Protein AF-A0A552AEF6-F1 (afdb_monomer_lite)

Foldseek 3Di:
DDPLVVLLVCCVPPVLVSLVVLQVCCQPVVPLQSSLSSVLVNLVVDDLQCQLVSLVSCQQDHNDLVSLVPSQFPHPDDDNVRGHLPDSNNLSSQLLSCLLVLVLVSNLVSLVSSCPHHLSVVSNLLSVLLVQLLPQQALVSLLPDDQRDADDPPHSFVLSSVLSVLSSVLNVCSVVVPDDLVVSLVSLVCCQPPSLVVGGNSNNVSSNSSSVSVSVND

Structure (mmCIF, N/CA/C/O backbone):
data_AF-A0A552AEF6-F1
#
_entry.id   AF-A0A552AEF6-F1
#
loop_
_atom_site.group_PDB
_atom_site.id
_atom_site.type_symbol
_atom_site.label_atom_id
_atom_site.label_alt_id
_atom_site.label_comp_id
_atom_site.label_asym_id
_atom_site.label_entity_id
_atom_site.label_seq_id
_atom_site.pdbx_PDB_ins_code
_atom_site.Cartn_x
_atom_site.Cartn_y
_atom_site.Cartn_z
_atom_site.occupancy
_atom_site.B_iso_or_equiv
_atom_site.auth_seq_id
_atom_site.auth_comp_id
_atom_site.auth_asym_id
_atom_site.auth_atom_id
_atom_site.pdbx_PDB_model_num
ATOM 1 N N . PRO A 1 1 ? -11.829 7.958 33.605 1.00 56.34 1 PRO A N 1
ATOM 2 C CA . PRO A 1 1 ? -11.760 7.614 32.161 1.00 56.34 1 PRO A CA 1
ATOM 3 C C . PRO A 1 1 ? -10.314 7.295 31.755 1.00 56.34 1 PRO A C 1
ATOM 5 O O . PRO A 1 1 ? -9.424 8.078 32.066 1.00 56.34 1 PRO A O 1
ATOM 8 N N . GLY A 1 2 ? -10.069 6.124 31.160 1.00 84.31 2 GLY A N 1
ATOM 9 C CA . GLY A 1 2 ? -8.732 5.722 30.708 1.00 84.31 2 GLY A CA 1
ATOM 10 C C . GLY A 1 2 ? -8.410 6.264 29.313 1.00 84.31 2 GLY A C 1
ATOM 11 O O . GLY A 1 2 ? -9.319 6.475 28.514 1.00 84.31 2 GLY A O 1
ATOM 12 N N . LEU A 1 3 ? -7.120 6.445 29.011 1.00 84.50 3 LEU A N 1
ATOM 13 C CA . LEU A 1 3 ? -6.640 6.967 27.725 1.00 84.50 3 LEU A CA 1
ATOM 14 C C . LEU A 1 3 ? -7.242 6.234 26.519 1.00 84.50 3 LEU A C 1
ATOM 16 O O . LEU A 1 3 ? -7.740 6.879 25.604 1.00 84.50 3 LEU A O 1
ATOM 20 N N . THR A 1 4 ? -7.255 4.898 26.534 1.00 86.06 4 THR A N 1
ATOM 21 C CA . THR A 1 4 ? -7.808 4.087 25.439 1.00 86.06 4 THR A CA 1
ATOM 22 C C . THR A 1 4 ? -9.257 4.459 25.114 1.00 86.06 4 THR A C 1
ATOM 24 O O . THR A 1 4 ? -9.608 4.551 23.943 1.00 86.06 4 THR A O 1
ATOM 27 N N . SER A 1 5 ? -10.097 4.716 26.123 1.00 88.75 5 SER A N 1
ATOM 28 C CA . SER A 1 5 ? -11.499 5.103 25.911 1.00 88.75 5 SER A CA 1
ATOM 29 C C . SER A 1 5 ? -11.618 6.479 25.257 1.00 88.75 5 SER A C 1
ATOM 31 O O . SER A 1 5 ? -12.421 6.644 24.344 1.00 88.75 5 SER A O 1
ATOM 33 N N . THR A 1 6 ? -10.786 7.441 25.670 1.00 90.75 6 THR A N 1
ATOM 34 C CA . THR A 1 6 ? -10.731 8.772 25.047 1.00 90.75 6 THR A CA 1
ATOM 35 C C . THR A 1 6 ? -10.309 8.677 23.580 1.00 90.75 6 THR A C 1
ATOM 37 O O . THR A 1 6 ? -10.954 9.260 22.713 1.00 90.75 6 THR A O 1
ATOM 40 N N . LEU A 1 7 ? -9.268 7.891 23.285 1.00 91.44 7 LEU A N 1
ATOM 41 C CA . LEU A 1 7 ? -8.782 7.699 21.916 1.00 91.44 7 LEU A CA 1
ATOM 42 C C . LEU A 1 7 ? -9.833 7.032 21.018 1.00 91.44 7 LEU A C 1
ATOM 44 O O . LEU A 1 7 ? -10.004 7.437 19.871 1.00 91.44 7 LEU A O 1
ATOM 48 N N . GLN A 1 8 ? -10.565 6.041 21.539 1.00 92.44 8 GLN A N 1
ATOM 49 C CA . GLN A 1 8 ? -11.660 5.401 20.805 1.00 92.44 8 GLN A CA 1
ATOM 50 C C . GLN A 1 8 ? -12.775 6.395 20.468 1.00 92.44 8 GLN A C 1
ATOM 52 O O . GLN A 1 8 ? -13.232 6.419 19.328 1.00 92.44 8 GLN A O 1
ATOM 57 N N . GLN A 1 9 ? -13.176 7.238 21.426 1.00 93.25 9 GLN A N 1
ATOM 58 C CA . GLN A 1 9 ? -14.204 8.257 21.197 1.00 93.25 9 GLN A CA 1
ATOM 59 C C . GLN A 1 9 ? -13.792 9.247 20.106 1.00 93.25 9 GLN A C 1
ATOM 61 O O . GLN A 1 9 ? -14.595 9.546 19.228 1.00 93.25 9 GLN A O 1
ATOM 66 N N . TRP A 1 10 ? -12.540 9.713 20.116 1.00 93.88 10 TRP A N 1
ATOM 67 C CA . TRP A 1 10 ? -12.043 10.613 19.074 1.00 93.88 10 TRP A CA 1
ATOM 68 C C . TRP A 1 10 ? -12.067 9.957 17.694 1.00 93.88 10 TRP A C 1
ATOM 70 O O . TRP A 1 10 ? -12.605 10.542 16.761 1.00 93.88 10 TRP A O 1
ATOM 80 N N . LEU A 1 11 ? -11.554 8.727 17.574 1.00 93.44 11 LEU A N 1
ATOM 81 C CA . LEU A 1 11 ? -11.533 7.993 16.303 1.00 93.44 11 LEU A CA 1
ATOM 82 C C . LEU A 1 11 ? -12.938 7.724 15.741 1.00 93.44 11 LEU A C 1
ATOM 84 O O . LEU A 1 11 ? -13.115 7.698 14.526 1.00 93.44 11 LEU A O 1
ATOM 88 N N . GLN A 1 12 ? -13.928 7.506 16.610 1.00 93.31 12 GLN A N 1
A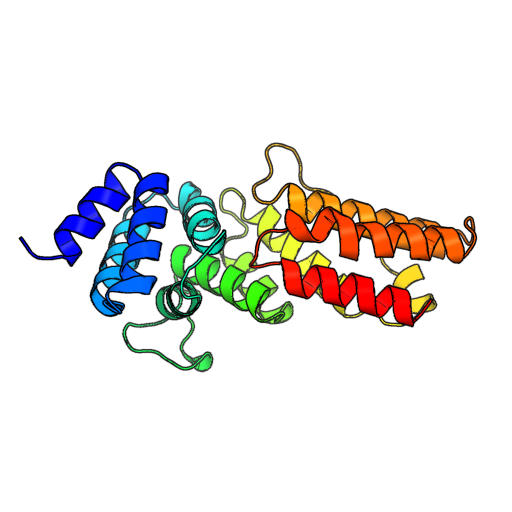TOM 89 C CA . GLN A 1 12 ? -15.324 7.312 16.206 1.00 93.31 12 GLN A CA 1
ATOM 90 C C . GLN A 1 12 ? -15.994 8.615 15.751 1.00 93.31 12 GLN A C 1
ATOM 92 O O . GLN A 1 12 ? -16.816 8.579 14.840 1.00 93.31 12 GLN A O 1
ATOM 97 N N . GLN A 1 13 ? -15.673 9.744 16.391 1.00 93.44 13 GLN A N 1
ATOM 98 C CA . GLN A 1 13 ? -16.279 11.045 16.095 1.00 93.44 13 GLN A CA 1
ATOM 99 C C . GLN A 1 13 ? -15.685 11.695 14.845 1.00 93.44 13 GLN A C 1
ATOM 101 O O . GLN A 1 13 ? -16.426 12.134 13.971 1.00 93.44 13 GLN A O 1
ATOM 106 N N . ASP A 1 14 ? -14.357 11.758 14.768 1.00 93.75 14 ASP A N 1
ATOM 107 C CA . ASP A 1 14 ? -13.629 12.370 13.661 1.00 93.75 14 ASP A CA 1
ATOM 108 C C . ASP A 1 14 ? -12.306 11.630 13.458 1.00 93.75 14 ASP A C 1
ATOM 110 O O . ASP A 1 14 ? -11.303 11.872 14.134 1.00 93.75 14 ASP A O 1
ATOM 114 N N . TRP A 1 15 ? -12.319 10.701 12.505 1.00 93.75 15 TRP A N 1
ATOM 115 C CA . TRP A 1 15 ? -11.182 9.838 12.207 1.00 93.75 15 TRP A CA 1
ATOM 116 C C . TRP A 1 15 ? -9.946 10.619 11.761 1.00 93.75 15 TRP A C 1
ATOM 118 O O . TRP A 1 15 ? -8.836 10.299 12.184 1.00 93.75 15 TRP A O 1
ATOM 128 N N . GLU A 1 16 ? -10.117 11.647 10.930 1.00 90.88 16 GLU A N 1
ATOM 129 C CA . GLU A 1 16 ? -8.983 12.370 10.352 1.00 90.88 16 GLU A CA 1
ATOM 130 C C . GLU A 1 16 ? -8.276 13.229 11.394 1.00 90.88 16 GLU A C 1
ATOM 132 O O . GLU A 1 16 ? -7.052 13.154 11.542 1.00 90.88 16 GLU A O 1
ATOM 137 N N . THR A 1 17 ? -9.044 13.980 12.183 1.00 92.00 17 THR A N 1
ATOM 138 C CA . THR A 1 17 ? -8.490 14.760 13.292 1.00 92.00 17 THR A CA 1
ATOM 139 C C . THR A 1 17 ? -7.880 13.839 14.351 1.00 92.00 17 THR A C 1
ATOM 141 O O . THR A 1 17 ? -6.791 14.111 14.866 1.00 92.00 17 THR A O 1
ATOM 144 N N . ALA A 1 18 ? -8.527 12.706 14.647 1.00 92.94 18 ALA A N 1
ATOM 145 C CA . ALA A 1 18 ? -8.027 11.754 15.629 1.00 92.94 18 ALA A CA 1
ATOM 146 C C . ALA A 1 18 ? -6.678 11.142 15.231 1.00 92.94 18 ALA A C 1
ATOM 148 O O . ALA A 1 18 ? -5.813 11.022 16.096 1.00 92.94 18 ALA A O 1
ATOM 149 N N . ILE A 1 19 ? -6.448 10.810 13.955 1.00 92.56 19 ILE A N 1
ATOM 150 C CA . ILE A 1 19 ? -5.151 10.280 13.495 1.00 92.56 19 ILE A CA 1
ATOM 151 C C . ILE A 1 19 ? -4.016 11.270 13.773 1.00 92.56 19 ILE A C 1
ATOM 153 O O . ILE A 1 19 ? -2.961 10.872 14.272 1.00 92.56 19 ILE A O 1
ATOM 157 N N . ASN A 1 20 ? -4.233 12.560 13.512 1.00 89.75 20 ASN A N 1
ATOM 158 C CA . ASN A 1 20 ? -3.231 13.590 13.789 1.00 89.75 20 ASN A CA 1
ATOM 159 C C . ASN A 1 20 ? -2.891 13.654 15.283 1.00 89.75 20 ASN A C 1
ATOM 161 O O . ASN A 1 20 ? -1.715 13.711 15.654 1.00 89.75 20 ASN A O 1
ATOM 165 N N . ASN A 1 21 ? -3.907 13.555 16.142 1.00 88.50 21 ASN A N 1
ATOM 166 C CA . ASN A 1 21 ? -3.710 13.501 17.587 1.00 88.50 21 ASN A CA 1
ATOM 167 C C . ASN A 1 21 ? -2.949 12.231 17.997 1.00 88.50 21 ASN A C 1
ATOM 169 O O . ASN A 1 21 ? -1.985 12.318 18.757 1.00 88.50 21 ASN A O 1
ATOM 173 N N . LEU A 1 22 ? -3.317 11.058 17.468 1.00 89.62 22 LEU A N 1
ATOM 174 C CA . LEU A 1 22 ? -2.616 9.797 17.741 1.00 89.62 22 LEU A CA 1
ATOM 175 C C . LEU A 1 22 ? -1.134 9.870 17.368 1.00 89.62 22 LEU A C 1
ATOM 177 O O . LEU A 1 22 ? -0.288 9.437 18.147 1.00 89.62 22 LEU A O 1
ATOM 181 N N . ASN A 1 23 ? -0.815 10.459 16.216 1.00 87.56 23 ASN A N 1
ATOM 182 C CA . ASN A 1 23 ? 0.558 10.674 15.769 1.00 87.56 23 ASN A CA 1
ATOM 183 C C . ASN A 1 23 ? 1.358 11.527 16.763 1.00 87.56 23 ASN A C 1
ATOM 185 O O . ASN A 1 23 ? 2.467 11.156 17.153 1.00 87.56 23 ASN A O 1
ATOM 189 N N . GLN A 1 24 ? 0.775 12.624 17.255 1.00 85.50 24 GLN A N 1
ATOM 190 C CA . GLN A 1 24 ? 1.401 13.427 18.308 1.00 85.50 24 GLN A CA 1
ATOM 191 C C . GLN A 1 24 ? 1.594 12.620 19.600 1.00 85.50 24 GLN A C 1
ATOM 193 O O . GLN A 1 24 ? 2.677 12.651 20.189 1.00 85.50 24 GLN A O 1
ATOM 198 N N . TYR A 1 25 ? 0.594 11.841 20.022 1.00 86.56 25 TYR A N 1
ATOM 199 C CA . TYR A 1 25 ? 0.717 10.977 21.197 1.00 86.56 25 TYR A CA 1
ATOM 200 C C . TYR A 1 25 ? 1.843 9.954 21.043 1.00 86.56 25 TYR A C 1
ATOM 202 O O . TYR A 1 25 ? 2.663 9.822 21.953 1.00 86.56 25 TYR A O 1
ATOM 210 N N . LEU A 1 26 ? 1.933 9.259 19.910 1.00 86.00 26 LEU A N 1
ATOM 211 C CA . LEU A 1 26 ? 3.012 8.305 19.647 1.00 86.00 26 LEU A CA 1
ATOM 212 C C . LEU A 1 26 ? 4.382 8.990 19.694 1.00 86.00 26 LEU A C 1
ATOM 214 O O . LEU A 1 26 ? 5.289 8.497 20.367 1.00 86.00 26 LEU A O 1
ATOM 218 N N . ARG A 1 27 ? 4.500 10.169 19.072 1.00 85.56 27 ARG A N 1
ATOM 219 C CA . ARG A 1 27 ? 5.746 10.940 19.011 1.00 85.56 27 ARG A CA 1
ATOM 220 C C . ARG A 1 27 ? 6.235 11.411 20.382 1.00 85.56 27 ARG A C 1
ATOM 222 O O . ARG A 1 27 ? 7.437 11.365 20.638 1.00 85.56 27 ARG A O 1
ATOM 229 N N . TYR A 1 28 ? 5.334 11.874 21.250 1.00 84.88 28 TYR A N 1
ATOM 230 C CA . TYR A 1 28 ? 5.719 12.568 22.487 1.00 84.88 28 TYR A CA 1
ATOM 231 C C . TYR A 1 28 ? 5.508 11.758 23.772 1.00 84.88 28 TYR A C 1
ATOM 233 O O . TYR A 1 28 ? 6.226 11.980 24.743 1.00 84.88 28 TYR A O 1
ATOM 241 N N . SER A 1 29 ? 4.565 10.811 23.801 1.00 81.75 29 SER A N 1
ATOM 242 C CA . SER A 1 29 ? 4.230 10.050 25.019 1.00 81.75 29 SER A CA 1
ATOM 243 C C . SER A 1 29 ? 4.760 8.614 25.031 1.00 81.75 29 SER A C 1
ATOM 245 O O . SER A 1 29 ? 4.804 7.996 26.092 1.00 81.75 29 SER A O 1
ATOM 247 N N . ARG A 1 30 ? 5.140 8.062 23.865 1.00 71.56 30 ARG A N 1
ATOM 248 C CA . ARG A 1 30 ? 5.494 6.639 23.671 1.00 71.56 30 ARG A CA 1
ATOM 249 C C . ARG A 1 30 ? 4.416 5.643 24.141 1.00 71.56 30 ARG A C 1
ATOM 251 O O . ARG A 1 30 ? 4.703 4.462 24.334 1.00 71.56 30 ARG A O 1
ATOM 258 N N . GLN A 1 31 ? 3.165 6.077 24.313 1.00 81.75 31 GLN A N 1
ATOM 259 C CA . GLN A 1 31 ? 2.049 5.223 24.740 1.00 81.75 31 GLN A CA 1
ATOM 260 C C . GLN A 1 31 ? 1.485 4.411 23.567 1.00 81.75 31 GLN A C 1
ATOM 262 O O . GLN A 1 31 ? 0.352 4.598 23.131 1.00 81.75 31 GLN A O 1
ATOM 267 N N . PHE A 1 32 ? 2.291 3.480 23.063 1.00 87.00 32 PHE A N 1
ATOM 268 C CA . PHE A 1 32 ? 1.980 2.681 21.880 1.00 87.00 32 PHE A CA 1
ATOM 269 C C . PHE A 1 32 ? 0.796 1.722 22.085 1.00 87.00 32 PHE A C 1
ATOM 271 O O . PHE A 1 32 ? -0.125 1.680 21.273 1.00 87.00 32 PHE A O 1
ATOM 278 N N . ILE A 1 33 ? 0.780 0.976 23.197 1.00 87.44 33 ILE A N 1
ATOM 279 C CA . ILE A 1 33 ? -0.227 -0.073 23.446 1.00 87.44 33 ILE A CA 1
ATOM 280 C C . ILE A 1 33 ? -1.660 0.497 23.518 1.00 87.44 33 ILE A C 1
ATOM 282 O O . ILE A 1 33 ? -2.537 -0.051 22.847 1.00 87.44 33 ILE A O 1
ATOM 286 N N . PRO A 1 34 ? -1.940 1.590 24.261 1.00 88.94 34 PRO A N 1
ATOM 287 C CA . PRO A 1 34 ? -3.275 2.193 24.277 1.00 88.94 34 PRO A CA 1
ATOM 288 C C . PRO A 1 34 ? -3.736 2.699 22.906 1.00 88.94 34 PRO A C 1
ATOM 290 O O . PRO A 1 34 ? -4.909 2.543 22.567 1.00 88.94 34 PRO A O 1
ATOM 293 N N . VAL A 1 35 ? -2.819 3.265 22.113 1.00 91.06 35 VAL A N 1
ATOM 294 C CA . VAL A 1 35 ? -3.095 3.738 20.748 1.00 91.06 35 VAL A CA 1
ATOM 295 C C . VAL A 1 35 ? -3.458 2.565 19.839 1.00 91.06 35 VAL A C 1
ATOM 297 O O . VAL A 1 35 ? -4.521 2.580 19.222 1.00 91.06 35 VAL A O 1
ATOM 300 N N . LEU A 1 36 ? -2.635 1.513 19.821 1.00 90.69 36 LEU A N 1
ATOM 301 C CA . LEU A 1 36 ? -2.883 0.304 19.034 1.00 90.69 36 LEU A CA 1
ATOM 302 C C . LEU A 1 36 ? -4.225 -0.347 19.398 1.00 90.69 36 LEU A C 1
ATOM 304 O O . LEU A 1 36 ? -5.011 -0.698 18.519 1.00 90.69 36 LEU A O 1
ATOM 308 N N . ALA A 1 37 ? -4.513 -0.481 20.696 1.00 89.88 37 ALA A N 1
ATOM 309 C CA . ALA A 1 37 ? -5.764 -1.064 21.169 1.00 89.88 37 ALA A CA 1
ATOM 310 C C . ALA A 1 37 ? -6.987 -0.240 20.730 1.00 89.88 37 ALA A C 1
ATOM 312 O O . ALA A 1 37 ? -8.011 -0.814 20.354 1.00 89.88 37 ALA A O 1
ATOM 313 N N . ALA A 1 38 ? -6.890 1.094 20.755 1.00 92.19 38 ALA A N 1
ATOM 314 C CA . ALA A 1 38 ? -7.954 1.975 20.286 1.00 92.19 38 ALA A CA 1
ATOM 315 C C . ALA A 1 38 ? -8.175 1.851 18.771 1.00 92.19 38 ALA A C 1
ATOM 317 O O . ALA A 1 38 ? -9.310 1.637 18.346 1.00 92.19 38 ALA A O 1
ATOM 318 N N . VAL A 1 39 ? -7.102 1.903 17.975 1.00 93.38 39 VAL A N 1
ATOM 319 C CA . VAL A 1 39 ? -7.163 1.782 16.509 1.00 93.38 39 VAL A CA 1
ATOM 320 C C . VAL A 1 39 ? -7.772 0.445 16.091 1.00 93.38 39 VAL A C 1
ATOM 322 O O . VAL A 1 39 ? -8.759 0.437 15.357 1.00 93.38 39 VAL A O 1
ATOM 325 N N . ASN A 1 40 ? -7.265 -0.679 16.609 1.00 92.50 40 ASN A N 1
ATOM 326 C CA . ASN A 1 40 ? -7.777 -2.006 16.249 1.00 92.50 40 ASN A CA 1
ATOM 327 C C . ASN A 1 40 ? -9.253 -2.169 16.630 1.00 92.50 40 ASN A C 1
ATOM 329 O O . ASN A 1 40 ? -10.039 -2.741 15.872 1.00 92.50 40 ASN A O 1
ATOM 333 N N . ARG A 1 41 ? -9.647 -1.648 17.802 1.00 92.12 41 ARG A N 1
ATOM 334 C CA . ARG A 1 41 ? -11.037 -1.717 18.256 1.00 92.12 41 ARG A CA 1
ATOM 335 C C . ARG A 1 41 ? -11.959 -0.926 17.339 1.00 92.12 41 ARG A C 1
ATOM 337 O O . ARG A 1 41 ? -12.998 -1.453 16.955 1.00 92.12 41 ARG A O 1
ATOM 344 N N . VAL A 1 42 ? -11.598 0.303 16.996 1.00 94.38 42 VAL A N 1
ATOM 345 C CA . VAL A 1 42 ? -12.459 1.169 16.186 1.00 94.38 42 VAL A CA 1
ATOM 346 C C . VAL A 1 42 ? -12.503 0.705 14.727 1.00 94.38 42 VAL A C 1
ATOM 348 O O . VAL A 1 42 ? -13.584 0.653 14.153 1.00 94.38 42 VAL A O 1
ATOM 351 N N . LEU A 1 43 ? -11.384 0.248 14.150 1.00 94.31 43 LEU A N 1
ATOM 352 C CA . LEU A 1 43 ? -11.387 -0.353 12.808 1.00 94.31 43 LEU A CA 1
ATOM 353 C C . LEU A 1 43 ? -12.325 -1.563 12.718 1.00 94.31 43 LEU A C 1
ATOM 355 O O . LEU A 1 43 ? -13.032 -1.698 11.730 1.00 94.31 43 LEU A O 1
ATOM 359 N N . SER A 1 44 ? -12.402 -2.399 13.761 1.00 92.94 44 SER A N 1
ATOM 360 C CA . SER A 1 44 ? -13.320 -3.553 13.786 1.00 92.94 44 SER A CA 1
ATOM 361 C C . SER A 1 44 ? -14.813 -3.191 13.809 1.00 92.94 44 SER A C 1
ATOM 363 O O . SER A 1 44 ? -15.653 -4.077 13.690 1.00 92.94 44 SER A O 1
ATOM 365 N N . GLN A 1 45 ? -15.149 -1.915 14.019 1.00 94.31 45 GLN A N 1
ATOM 366 C CA . GLN A 1 45 ? -16.527 -1.427 14.118 1.00 94.31 45 GLN A CA 1
ATOM 367 C C . GLN A 1 45 ? -17.006 -0.727 12.844 1.00 94.31 45 GLN A C 1
ATOM 369 O O . GLN A 1 45 ? -18.207 -0.505 12.702 1.00 94.31 45 GLN A O 1
ATOM 374 N N . PHE A 1 46 ? -16.096 -0.360 11.937 1.00 94.06 46 PHE A N 1
ATOM 375 C CA . PHE A 1 46 ? -16.461 0.296 10.687 1.00 94.06 46 PHE A CA 1
ATOM 376 C C . PHE A 1 46 ? -16.918 -0.708 9.620 1.00 94.06 46 PHE A C 1
ATOM 378 O O . PHE A 1 46 ? -16.474 -1.858 9.630 1.00 94.06 46 PHE A O 1
ATOM 385 N N . PRO A 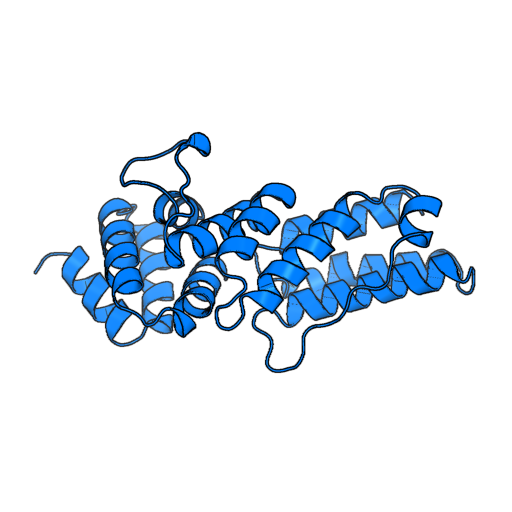1 47 ? -17.773 -0.281 8.670 1.00 95.69 47 PRO A N 1
ATOM 386 C CA . PRO A 1 47 ? -18.117 -1.090 7.506 1.00 95.69 47 PRO A CA 1
ATOM 387 C C . PRO A 1 47 ? -16.872 -1.458 6.693 1.00 95.69 47 PRO A C 1
ATOM 389 O O . PRO A 1 47 ? -15.978 -0.630 6.518 1.00 95.69 47 PRO A O 1
ATOM 392 N N . GLU A 1 48 ? -16.840 -2.666 6.123 1.00 94.62 48 GLU A N 1
ATOM 393 C CA . GLU A 1 48 ? -15.689 -3.152 5.342 1.00 94.62 48 GLU A CA 1
ATOM 394 C C . GLU A 1 48 ? -15.312 -2.220 4.181 1.00 94.62 48 GLU A C 1
ATOM 396 O O . GLU A 1 48 ? -14.130 -2.026 3.899 1.00 94.62 48 GLU A O 1
ATOM 401 N N . ALA A 1 49 ? -16.306 -1.576 3.562 1.00 93.56 49 ALA A N 1
ATOM 402 C CA . ALA A 1 49 ? -16.109 -0.614 2.480 1.00 93.56 49 ALA A CA 1
ATOM 403 C C . ALA A 1 49 ? -15.268 0.613 2.887 1.00 93.56 49 ALA A C 1
ATOM 405 O O . ALA A 1 49 ? -14.664 1.252 2.034 1.00 93.56 49 ALA A O 1
ATOM 406 N N . GLU A 1 50 ? -15.188 0.949 4.175 1.00 95.88 50 GLU A N 1
ATOM 407 C CA . GLU A 1 50 ? -14.417 2.102 4.652 1.00 95.88 50 GLU A CA 1
ATO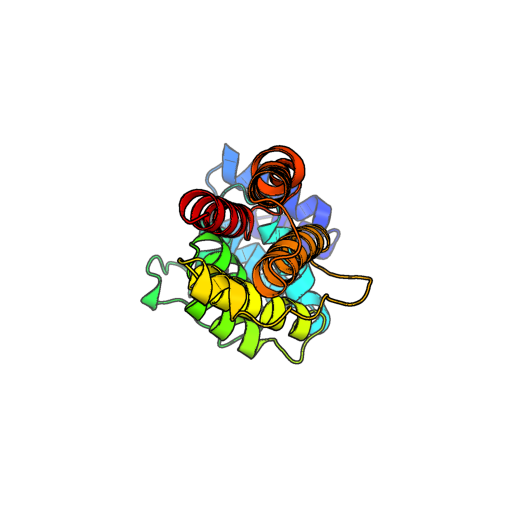M 408 C C . GLU A 1 50 ? -13.013 1.728 5.137 1.00 95.88 50 GLU A C 1
ATOM 410 O O . GLU A 1 50 ? -12.189 2.605 5.402 1.00 95.88 50 GLU A O 1
ATOM 415 N N . ILE A 1 51 ? -12.718 0.434 5.276 1.00 96.88 51 ILE A N 1
ATOM 416 C CA . ILE A 1 51 ? -11.505 -0.033 5.949 1.00 96.88 51 ILE A CA 1
ATOM 417 C C . ILE A 1 51 ? -10.245 0.391 5.200 1.00 96.88 51 ILE A C 1
ATOM 419 O O . ILE A 1 51 ? -9.326 0.926 5.821 1.00 96.88 51 ILE A O 1
ATOM 423 N N . ILE A 1 52 ? -10.202 0.206 3.878 1.00 97.81 52 ILE A N 1
ATOM 424 C CA . ILE A 1 52 ? -9.018 0.562 3.084 1.00 97.81 52 ILE A CA 1
ATOM 425 C C . ILE A 1 52 ? -8.758 2.065 3.164 1.00 97.81 52 ILE A C 1
ATOM 427 O O . ILE A 1 52 ? -7.621 2.467 3.403 1.00 97.81 52 ILE A O 1
ATOM 431 N N . TYR A 1 53 ? -9.808 2.885 3.051 1.00 97.00 53 TYR A N 1
ATOM 432 C CA . TYR A 1 53 ? -9.701 4.333 3.214 1.00 97.00 53 TYR A CA 1
ATOM 433 C C . TYR A 1 53 ? -9.134 4.695 4.589 1.00 97.00 53 TYR A C 1
ATOM 435 O O . TYR A 1 53 ? -8.148 5.413 4.709 1.00 97.00 53 TYR A O 1
ATOM 443 N N . ARG A 1 54 ? -9.710 4.156 5.663 1.00 96.38 54 ARG A N 1
ATOM 444 C CA . ARG A 1 54 ? -9.300 4.500 7.030 1.00 96.38 54 ARG A CA 1
ATOM 445 C C . ARG A 1 54 ? -7.860 4.098 7.327 1.00 96.38 54 ARG A C 1
ATOM 447 O O . ARG A 1 54 ? -7.131 4.866 7.958 1.00 96.38 54 ARG A O 1
ATOM 454 N N . VAL A 1 55 ? -7.444 2.929 6.847 1.00 97.06 55 VAL A N 1
ATOM 455 C CA . VAL A 1 55 ? -6.065 2.456 6.981 1.00 97.06 55 VAL A CA 1
ATOM 456 C C . VAL A 1 55 ? -5.111 3.256 6.090 1.00 97.06 55 VAL A C 1
ATOM 458 O O . VAL A 1 55 ? -4.003 3.559 6.529 1.00 97.06 55 VAL A O 1
ATOM 461 N N . SER A 1 56 ? -5.521 3.683 4.892 1.00 96.69 56 SER A N 1
ATOM 462 C CA . SER A 1 56 ? -4.670 4.530 4.047 1.00 96.69 56 SER A CA 1
ATOM 463 C C . SER A 1 56 ? -4.383 5.882 4.702 1.00 96.69 56 SER A C 1
ATOM 465 O O . SER A 1 56 ? -3.248 6.350 4.630 1.00 96.69 56 SER A O 1
ATOM 467 N N . ARG A 1 57 ? -5.355 6.458 5.432 1.00 95.25 57 ARG A N 1
ATOM 468 C CA . ARG A 1 57 ? -5.149 7.675 6.241 1.00 95.25 57 ARG A CA 1
ATOM 469 C C . ARG A 1 57 ? -4.149 7.459 7.379 1.00 95.25 57 ARG A C 1
ATOM 471 O O . ARG A 1 57 ? -3.359 8.356 7.657 1.00 95.25 57 ARG A O 1
ATOM 478 N N . LEU A 1 58 ? -4.125 6.274 8.002 1.00 94.62 58 LEU A N 1
ATOM 479 C CA . LEU A 1 58 ? -3.084 5.919 8.982 1.00 94.62 58 LEU A CA 1
ATOM 480 C C . LEU A 1 58 ? -1.695 5.829 8.330 1.00 94.62 58 LEU A C 1
ATOM 482 O O . LEU A 1 58 ? -0.705 6.210 8.949 1.00 94.62 58 LEU A O 1
ATOM 486 N N . ALA A 1 59 ? -1.626 5.348 7.086 1.00 95.12 59 ALA A N 1
ATOM 487 C CA . ALA A 1 59 ? -0.392 5.216 6.311 1.00 95.12 59 ALA A CA 1
ATOM 488 C C . ALA A 1 59 ? 0.094 6.529 5.665 1.00 95.12 59 ALA A C 1
ATOM 490 O O . ALA A 1 59 ? 1.186 6.554 5.103 1.00 95.12 59 ALA A O 1
ATOM 491 N N . GLU A 1 60 ? -0.697 7.605 5.704 1.00 91.44 60 GLU A N 1
ATOM 492 C CA . GLU A 1 60 ? -0.390 8.847 4.983 1.00 91.44 60 GLU A CA 1
ATOM 493 C C . GLU A 1 60 ? 0.855 9.546 5.539 1.00 91.44 60 GLU A C 1
ATOM 495 O O . GLU A 1 60 ? 1.761 9.925 4.798 1.00 91.44 60 GLU A O 1
ATOM 500 N N . ASN A 1 61 ? 0.902 9.701 6.863 1.00 88.25 61 ASN A N 1
ATOM 501 C CA . ASN A 1 61 ? 2.009 10.334 7.570 1.00 88.25 61 ASN A CA 1
ATOM 502 C C . ASN A 1 61 ? 2.157 9.759 8.991 1.00 88.25 61 ASN A C 1
ATOM 504 O O . ASN A 1 61 ? 1.928 10.475 9.974 1.00 88.25 61 ASN A O 1
ATOM 508 N N . PRO A 1 62 ? 2.442 8.452 9.140 1.00 89.19 62 PRO A N 1
ATOM 509 C CA . PRO A 1 62 ? 2.552 7.838 10.454 1.00 89.19 62 PRO A CA 1
ATOM 510 C C . PRO A 1 62 ? 3.783 8.369 11.192 1.00 89.19 62 PRO A C 1
ATOM 512 O O . PRO A 1 62 ? 4.881 8.435 10.644 1.00 89.19 62 PRO A O 1
ATOM 515 N N . SER A 1 63 ? 3.619 8.697 12.475 1.00 86.19 63 SER A N 1
ATOM 516 C CA . SER A 1 63 ? 4.766 8.984 13.353 1.00 86.19 63 SER A CA 1
ATOM 517 C C . SER A 1 63 ? 5.568 7.728 13.697 1.00 86.19 63 SER A C 1
ATOM 519 O O . SER A 1 63 ? 6.745 7.832 14.033 1.00 86.19 63 SER A O 1
ATOM 521 N N . ASP A 1 64 ? 4.935 6.554 13.619 1.00 88.25 64 ASP A N 1
ATOM 522 C CA . ASP A 1 64 ? 5.567 5.255 13.827 1.00 88.25 64 ASP A CA 1
ATOM 523 C C . ASP A 1 64 ? 4.887 4.185 12.957 1.00 88.25 64 ASP A C 1
ATOM 525 O O . ASP A 1 64 ? 3.736 3.804 13.194 1.00 88.25 64 ASP A O 1
ATOM 529 N N . TRP A 1 65 ? 5.604 3.682 11.948 1.00 91.62 65 TRP A N 1
ATOM 530 C CA . TRP A 1 65 ? 5.117 2.618 11.066 1.00 91.62 65 TRP A CA 1
ATOM 531 C C . TRP A 1 65 ? 4.854 1.295 11.797 1.00 91.62 65 TRP A C 1
ATOM 533 O O . TRP A 1 65 ? 4.073 0.475 11.304 1.00 91.62 65 TRP A O 1
ATOM 543 N N . GLN A 1 66 ? 5.421 1.100 12.997 1.00 89.44 66 GLN A N 1
ATOM 544 C CA . GLN A 1 66 ? 5.109 -0.059 13.835 1.00 89.44 66 GLN A CA 1
ATOM 545 C C . GLN A 1 66 ? 3.621 -0.133 14.175 1.00 89.44 66 GLN A C 1
ATOM 547 O O . GLN A 1 66 ? 3.109 -1.228 14.390 1.00 89.44 66 GLN A O 1
ATOM 552 N N . LEU A 1 67 ? 2.894 0.993 14.166 1.00 90.12 67 LEU A N 1
ATOM 553 C CA . LEU A 1 67 ? 1.447 0.975 14.360 1.00 90.12 67 LEU A CA 1
ATOM 554 C C . LEU A 1 67 ? 0.750 0.136 13.280 1.00 90.12 67 LEU A C 1
ATOM 556 O O . LEU A 1 67 ? -0.079 -0.701 13.625 1.00 90.12 67 LEU A O 1
ATOM 560 N N . LEU A 1 68 ? 1.098 0.316 11.999 1.00 91.19 68 LEU A N 1
ATOM 561 C CA . LEU A 1 68 ? 0.506 -0.463 10.905 1.00 91.19 68 LEU A CA 1
ATOM 562 C C . LEU A 1 68 ? 0.942 -1.927 10.960 1.00 91.19 68 LEU A C 1
ATOM 564 O O . LEU A 1 68 ? 0.104 -2.820 10.827 1.00 91.19 68 LEU A O 1
ATOM 568 N N . LYS A 1 69 ? 2.225 -2.181 11.244 1.00 90.44 69 LYS A N 1
ATOM 569 C CA . LYS A 1 69 ? 2.719 -3.547 11.440 1.00 90.44 69 LYS A CA 1
ATOM 570 C C . LYS A 1 69 ? 1.945 -4.264 12.547 1.00 90.44 69 LYS A C 1
ATOM 572 O O . LYS A 1 69 ? 1.400 -5.340 12.318 1.00 90.44 69 LYS A O 1
ATOM 577 N N . CYS A 1 70 ? 1.836 -3.668 13.730 1.00 87.38 70 CYS A N 1
ATOM 578 C CA . CYS A 1 70 ? 1.134 -4.281 14.854 1.00 87.38 70 CYS A CA 1
ATOM 579 C C . CYS A 1 70 ? -0.388 -4.322 14.658 1.00 87.38 70 CYS A C 1
ATOM 581 O O . CYS A 1 70 ? -1.029 -5.238 15.165 1.00 87.38 70 CYS A O 1
ATOM 583 N N . ALA A 1 71 ? -0.980 -3.385 13.908 1.00 87.56 71 ALA A N 1
ATOM 584 C CA . ALA A 1 71 ? -2.395 -3.445 13.533 1.00 87.56 71 ALA A CA 1
ATOM 585 C C . ALA A 1 71 ? -2.700 -4.639 12.614 1.00 87.56 71 ALA A C 1
ATOM 587 O O . ALA A 1 71 ? -3.817 -5.153 12.627 1.00 87.56 71 ALA A O 1
ATOM 588 N N . SER A 1 72 ? -1.702 -5.117 11.864 1.00 85.06 72 SER A N 1
ATOM 589 C CA . SER A 1 72 ? -1.799 -6.315 11.024 1.00 85.06 72 SER A CA 1
ATOM 590 C C . SER A 1 72 ? -1.504 -7.639 11.744 1.00 85.06 72 SER A C 1
ATOM 592 O O . SER A 1 72 ? -1.689 -8.707 11.168 1.00 85.06 72 SER A O 1
ATOM 594 N N . ALA A 1 73 ? -1.071 -7.602 13.006 1.00 83.81 73 ALA A N 1
ATOM 595 C CA . ALA A 1 73 ? -0.660 -8.780 13.769 1.00 83.81 73 ALA A CA 1
ATOM 596 C C . ALA A 1 73 ? -1.475 -8.941 15.069 1.00 83.81 73 ALA A C 1
ATOM 598 O O . ALA A 1 73 ? -2.398 -8.175 15.360 1.00 83.81 73 ALA A O 1
ATOM 599 N N . GLU A 1 74 ? -1.170 -9.969 15.863 1.00 71.75 74 GLU A N 1
ATOM 600 C CA . GLU A 1 74 ? -1.697 -10.061 17.229 1.00 71.75 74 GLU A CA 1
ATOM 601 C C . GLU A 1 74 ? -1.003 -9.060 18.162 1.00 71.75 74 GLU A C 1
ATOM 603 O O . GLU A 1 74 ? 0.144 -8.667 17.945 1.00 71.75 74 GLU A O 1
ATOM 608 N N . LEU A 1 75 ? -1.693 -8.658 19.233 1.00 65.31 75 LEU A N 1
ATOM 609 C CA . LEU A 1 75 ? -1.139 -7.746 20.236 1.00 65.31 75 LEU A CA 1
ATOM 610 C C . LEU A 1 75 ? 0.182 -8.324 20.785 1.00 65.31 75 LEU A C 1
ATOM 612 O O . LEU A 1 75 ? 0.222 -9.493 21.156 1.00 65.31 75 LEU A O 1
ATOM 616 N N . PHE A 1 76 ? 1.245 -7.510 20.833 1.00 63.75 76 PHE A N 1
ATOM 617 C CA . PHE A 1 76 ? 2.624 -7.905 21.195 1.00 63.75 76 PHE A CA 1
ATOM 618 C C . PHE A 1 76 ? 3.381 -8.772 20.177 1.00 63.75 76 PHE A C 1
ATOM 620 O O . PHE A 1 76 ? 4.416 -9.348 20.515 1.00 63.75 76 PHE A O 1
ATOM 627 N N . SER A 1 77 ? 2.913 -8.839 18.933 1.00 61.84 77 SER A N 1
ATOM 628 C CA . SER A 1 77 ? 3.676 -9.437 17.839 1.00 61.84 77 SER A CA 1
ATOM 629 C C . SER A 1 77 ? 4.662 -8.431 17.249 1.00 61.84 77 SER A C 1
ATOM 631 O O . SER A 1 77 ? 4.261 -7.366 16.777 1.00 61.84 77 SER A O 1
ATOM 633 N N . TRP A 1 78 ? 5.951 -8.773 17.265 1.00 64.88 78 TRP A N 1
ATOM 634 C CA . TRP A 1 78 ? 7.034 -7.898 16.788 1.00 64.88 78 TRP A CA 1
ATOM 635 C C . TRP A 1 78 ? 7.730 -8.448 15.533 1.00 64.88 78 TRP A C 1
ATOM 637 O O . TRP A 1 78 ? 8.500 -7.727 14.892 1.00 64.88 78 TRP A O 1
ATOM 647 N N . SER A 1 79 ? 7.459 -9.698 15.139 1.00 70.12 79 SER A N 1
ATOM 648 C CA . SER A 1 79 ? 8.026 -10.317 13.936 1.00 70.12 79 SER A CA 1
ATOM 649 C C . SER A 1 79 ? 7.058 -10.278 12.752 1.00 70.12 79 SER A C 1
ATOM 651 O O . SER A 1 79 ? 5.845 -10.391 12.908 1.00 70.12 79 SER A O 1
ATOM 653 N N . ASP A 1 80 ? 7.599 -10.171 11.537 1.00 68.81 80 ASP A N 1
ATOM 654 C CA . ASP A 1 80 ? 6.790 -10.179 10.307 1.00 68.81 80 ASP A CA 1
ATOM 655 C C . ASP A 1 80 ? 6.090 -11.528 10.076 1.00 68.81 80 ASP A C 1
ATOM 657 O O . ASP A 1 80 ? 5.056 -11.583 9.421 1.00 68.81 80 ASP A O 1
ATOM 661 N N . SER A 1 81 ? 6.616 -12.614 10.656 1.00 70.81 81 SER A N 1
ATOM 662 C CA . SER A 1 81 ? 6.006 -13.951 10.622 1.00 70.81 81 SER A CA 1
ATOM 663 C C . SER A 1 81 ? 4.663 -14.044 11.354 1.00 70.81 81 SER A C 1
ATOM 665 O O . SER A 1 81 ? 3.965 -15.043 11.214 1.00 70.81 81 SER A O 1
ATOM 667 N N . GLN A 1 82 ? 4.312 -13.028 12.144 1.00 79.31 82 GLN A N 1
ATOM 668 C CA . GLN A 1 82 ? 3.069 -12.962 12.911 1.00 79.31 82 GLN A CA 1
ATOM 669 C C . GLN A 1 82 ? 2.014 -12.055 12.260 1.00 79.31 82 GLN A C 1
ATOM 671 O O . GLN A 1 82 ? 0.914 -11.930 12.801 1.00 79.31 82 GLN A O 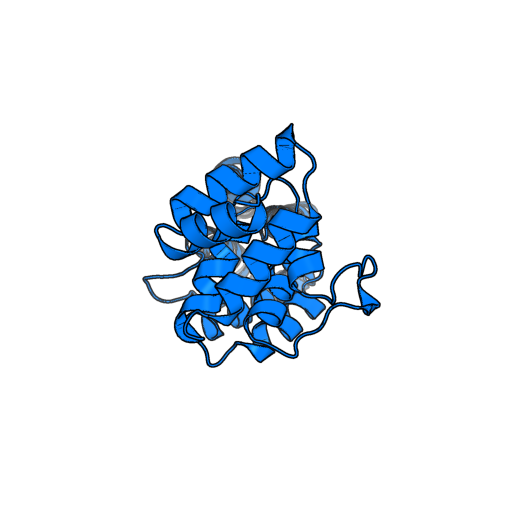1
ATOM 676 N N . ILE A 1 83 ? 2.326 -11.430 11.116 1.00 86.38 83 ILE A N 1
ATOM 677 C CA . ILE A 1 83 ? 1.356 -10.654 10.337 1.00 86.38 83 ILE A CA 1
ATOM 678 C C . ILE A 1 83 ? 0.272 -11.600 9.818 1.00 86.38 83 ILE A C 1
ATOM 680 O O . ILE A 1 83 ? 0.559 -12.654 9.248 1.00 86.38 83 ILE A O 1
ATOM 684 N N . ARG A 1 84 ? -0.988 -11.219 10.026 1.00 88.75 84 ARG A N 1
ATOM 685 C CA . ARG A 1 84 ? -2.169 -11.972 9.604 1.00 88.75 84 ARG A CA 1
ATOM 686 C C . ARG A 1 84 ? -2.959 -11.171 8.587 1.00 88.75 84 ARG A C 1
ATOM 688 O O . ARG A 1 84 ? -3.019 -9.952 8.651 1.00 88.75 84 ARG A O 1
ATOM 695 N N . LEU A 1 85 ? -3.597 -11.876 7.663 1.00 93.31 85 LEU A N 1
ATOM 696 C CA . LEU A 1 85 ? -4.462 -11.291 6.634 1.00 93.31 85 LEU A CA 1
ATOM 697 C C . LEU A 1 85 ? -5.914 -11.770 6.799 1.00 93.31 85 LEU A C 1
ATOM 699 O O . LEU A 1 85 ? -6.683 -11.784 5.850 1.00 93.31 85 LEU A O 1
ATOM 703 N N . ASP A 1 86 ? -6.277 -12.223 7.998 1.00 92.12 86 ASP A N 1
ATOM 704 C CA . ASP A 1 86 ? -7.553 -12.878 8.307 1.00 92.12 86 ASP A CA 1
ATOM 705 C C . ASP A 1 86 ? -8.726 -11.902 8.479 1.00 92.12 86 ASP A C 1
ATOM 707 O O . ASP A 1 86 ? -9.874 -12.329 8.575 1.00 92.12 86 ASP A O 1
ATOM 711 N N . THR A 1 87 ? -8.458 -10.594 8.500 1.00 94.00 87 THR A N 1
ATOM 712 C CA . THR A 1 87 ? -9.488 -9.552 8.468 1.00 94.00 87 THR A CA 1
ATOM 713 C C . THR A 1 87 ? -9.127 -8.465 7.456 1.00 94.00 87 THR A C 1
ATOM 715 O O . THR A 1 87 ? -7.936 -8.206 7.245 1.00 94.00 87 THR A O 1
ATOM 718 N N . PRO A 1 88 ? -10.119 -7.754 6.882 1.00 96.69 88 PRO A N 1
ATOM 719 C CA . PRO A 1 88 ? -9.850 -6.652 5.962 1.00 96.69 88 PRO A CA 1
ATOM 720 C C . PRO A 1 88 ? -8.926 -5.576 6.537 1.00 96.69 88 PRO A C 1
ATOM 722 O O . PRO A 1 88 ? -8.028 -5.094 5.852 1.00 96.69 88 PRO A O 1
ATOM 725 N N . ALA A 1 89 ? -9.102 -5.226 7.817 1.00 95.88 89 ALA A N 1
ATOM 726 C CA . ALA A 1 89 ? -8.289 -4.204 8.475 1.00 95.88 89 ALA A CA 1
ATOM 727 C C . ALA A 1 89 ? -6.826 -4.635 8.598 1.00 95.88 89 ALA A C 1
ATOM 729 O O . ALA A 1 89 ? -5.924 -3.846 8.313 1.00 95.88 89 ALA A O 1
ATOM 730 N N . ARG A 1 90 ? -6.589 -5.899 8.968 1.00 95.38 90 ARG A N 1
ATOM 731 C CA . ARG A 1 90 ? -5.236 -6.446 9.070 1.00 95.38 90 ARG A CA 1
ATOM 732 C C . ARG A 1 90 ? -4.575 -6.574 7.703 1.00 95.38 90 ARG A C 1
ATOM 734 O O . ARG A 1 90 ? -3.425 -6.174 7.560 1.00 95.38 90 ARG A O 1
ATOM 741 N N . ALA A 1 91 ? -5.311 -7.053 6.701 1.00 97.25 91 ALA A N 1
ATOM 742 C CA . ALA A 1 91 ? -4.818 -7.176 5.335 1.00 97.25 91 ALA A CA 1
ATOM 743 C C . ALA A 1 91 ? -4.459 -5.813 4.720 1.00 97.25 91 ALA A C 1
ATOM 745 O O . ALA A 1 91 ? -3.367 -5.654 4.179 1.00 97.25 91 ALA A O 1
ATOM 746 N N . ALA A 1 92 ? -5.315 -4.800 4.879 1.00 98.00 92 ALA A N 1
ATOM 747 C CA . ALA A 1 92 ? -5.011 -3.443 4.432 1.00 98.00 92 ALA A CA 1
ATOM 748 C C . ALA A 1 92 ? -3.783 -2.863 5.159 1.00 98.00 92 ALA A C 1
ATOM 750 O O . ALA A 1 92 ? -2.898 -2.297 4.516 1.00 98.00 92 ALA A O 1
ATOM 751 N N . ALA A 1 93 ? -3.689 -3.033 6.485 1.00 97.19 93 ALA A N 1
ATOM 752 C CA . ALA A 1 93 ? -2.557 -2.530 7.269 1.00 97.19 93 ALA A CA 1
ATOM 753 C C . ALA A 1 93 ? -1.239 -3.213 6.875 1.00 97.19 93 ALA A C 1
ATOM 755 O O . ALA A 1 93 ? -0.225 -2.534 6.706 1.00 97.19 93 ALA A O 1
ATOM 756 N N . ALA A 1 94 ? -1.273 -4.531 6.652 1.00 97.19 94 ALA A N 1
ATOM 757 C CA . ALA A 1 94 ? -0.145 -5.298 6.136 1.00 97.19 94 ALA A CA 1
ATOM 758 C C . ALA A 1 94 ? 0.286 -4.798 4.753 1.00 97.19 94 ALA A C 1
ATOM 760 O O . ALA A 1 94 ? 1.474 -4.598 4.525 1.00 97.19 94 ALA A O 1
ATOM 761 N N . GLY A 1 95 ? -0.665 -4.551 3.847 1.00 98.00 95 GLY A N 1
ATOM 762 C CA . GLY A 1 95 ? -0.383 -4.053 2.502 1.00 98.00 95 GLY A CA 1
ATOM 763 C C . GLY A 1 95 ? 0.398 -2.739 2.514 1.00 98.00 95 GLY A C 1
ATOM 764 O O . GLY A 1 95 ? 1.450 -2.645 1.885 1.00 98.00 95 GLY A O 1
ATOM 765 N N . PHE A 1 96 ? -0.053 -1.747 3.289 1.00 98.06 96 PHE A N 1
ATOM 766 C CA . PHE A 1 96 ? 0.661 -0.471 3.414 1.00 98.06 96 PHE A CA 1
ATOM 767 C C . PHE A 1 96 ? 2.008 -0.600 4.135 1.00 98.06 96 PHE A C 1
ATOM 769 O O . PHE A 1 96 ? 2.975 0.041 3.726 1.00 98.06 96 PHE A O 1
ATOM 776 N N . TRP A 1 97 ? 2.100 -1.447 5.165 1.00 97.00 97 TRP A N 1
ATOM 777 C CA . TRP A 1 97 ? 3.376 -1.758 5.815 1.00 97.00 97 TRP A CA 1
ATOM 778 C C . TRP A 1 97 ? 4.380 -2.370 4.826 1.00 97.00 97 TRP A C 1
ATOM 780 O O . TRP A 1 97 ? 5.531 -1.946 4.771 1.00 97.00 97 TRP A O 1
ATOM 790 N N . TYR A 1 98 ? 3.955 -3.328 4.002 1.00 97.25 98 TYR A N 1
ATOM 791 C CA . TYR A 1 98 ? 4.834 -3.963 3.023 1.00 97.25 98 TYR A CA 1
ATOM 792 C C . TYR A 1 98 ? 5.240 -3.025 1.884 1.00 97.25 98 TYR A C 1
ATOM 794 O O . TYR A 1 98 ? 6.390 -3.086 1.455 1.00 97.25 98 TYR A O 1
ATOM 802 N N . LEU A 1 99 ? 4.357 -2.119 1.442 1.00 97.69 99 LEU A N 1
ATOM 803 C CA . LEU A 1 99 ? 4.734 -1.053 0.506 1.00 97.69 99 LEU A CA 1
ATOM 804 C C . LEU A 1 99 ? 5.851 -0.177 1.084 1.00 97.69 99 LEU A C 1
ATOM 806 O O . LEU A 1 99 ? 6.861 0.024 0.408 1.00 97.69 99 LEU A O 1
ATOM 810 N N . HIS A 1 100 ? 5.717 0.247 2.347 1.00 96.50 100 HIS A N 1
ATOM 811 C CA . HIS A 1 100 ? 6.745 1.030 3.040 1.00 96.50 100 HIS A CA 1
ATOM 812 C C . HIS A 1 100 ? 8.087 0.286 3.108 1.00 96.50 100 HIS A C 1
ATOM 814 O O . HIS A 1 100 ? 9.140 0.866 2.849 1.00 96.50 100 HIS A O 1
ATOM 820 N N . GLN A 1 101 ? 8.043 -1.021 3.373 1.00 96.00 101 GLN A N 1
ATOM 821 C CA . GLN A 1 101 ? 9.218 -1.897 3.394 1.00 96.00 101 GLN A CA 1
ATOM 822 C C . GLN A 1 101 ? 9.740 -2.272 1.994 1.00 96.00 101 GLN A C 1
ATOM 824 O O . GLN A 1 101 ? 10.697 -3.038 1.892 1.00 96.00 101 GLN A O 1
ATOM 829 N N . GLN A 1 102 ? 9.118 -1.767 0.921 1.00 97.12 102 GLN A N 1
ATOM 830 C CA . GLN A 1 102 ? 9.412 -2.092 -0.480 1.00 97.12 102 GLN A CA 1
ATOM 831 C C . GLN A 1 102 ? 9.223 -3.586 -0.837 1.00 97.12 102 GLN A C 1
ATOM 833 O O . GLN A 1 102 ? 9.652 -4.035 -1.903 1.00 97.12 102 GLN A O 1
ATOM 838 N N . ASP A 1 103 ? 8.537 -4.360 0.012 1.00 96.56 103 ASP A N 1
ATOM 839 C CA . ASP A 1 103 ? 8.217 -5.776 -0.204 1.00 96.56 103 ASP A CA 1
ATOM 840 C C . ASP A 1 103 ? 6.935 -5.902 -1.038 1.00 96.56 103 ASP A C 1
ATOM 842 O O . ASP A 1 103 ? 5.829 -6.150 -0.551 1.00 96.56 103 ASP A O 1
ATOM 846 N N . THR A 1 104 ? 7.091 -5.668 -2.337 1.00 95.56 104 THR A N 1
ATOM 847 C CA . THR A 1 104 ? 5.973 -5.597 -3.285 1.00 95.56 104 THR A CA 1
ATOM 848 C C . THR A 1 104 ? 5.212 -6.908 -3.445 1.00 95.56 104 THR A C 1
ATOM 850 O O . THR A 1 104 ? 4.000 -6.879 -3.641 1.00 95.56 104 THR A O 1
ATOM 853 N N . GLU A 1 105 ? 5.884 -8.054 -3.315 1.00 95.94 105 GLU A N 1
ATOM 854 C CA . GLU A 1 105 ? 5.236 -9.363 -3.418 1.00 95.94 105 GLU A CA 1
ATOM 855 C C . GLU A 1 105 ? 4.276 -9.591 -2.242 1.00 95.94 105 GLU A C 1
ATOM 857 O O . GLU A 1 105 ? 3.139 -10.034 -2.431 1.00 95.94 105 GLU A O 1
ATOM 862 N N . LYS A 1 106 ? 4.701 -9.266 -1.013 1.00 96.75 106 LYS A N 1
ATOM 863 C CA . LYS A 1 106 ? 3.811 -9.365 0.149 1.00 96.75 106 LYS A CA 1
ATOM 864 C C . LYS A 1 106 ? 2.723 -8.295 0.136 1.00 96.75 106 LYS A C 1
ATOM 866 O O . LYS A 1 106 ? 1.597 -8.598 0.528 1.00 96.75 106 LYS A O 1
ATOM 871 N N . ALA A 1 107 ? 3.024 -7.085 -0.340 1.00 98.00 107 ALA A N 1
ATOM 872 C CA . ALA A 1 107 ? 2.020 -6.037 -0.508 1.00 98.00 107 ALA A CA 1
ATOM 873 C C . ALA A 1 107 ? 0.904 -6.475 -1.470 1.00 98.00 107 ALA A C 1
ATOM 875 O O . ALA A 1 107 ? -0.272 -6.361 -1.128 1.00 98.00 107 ALA A O 1
ATOM 876 N N . GLU A 1 108 ? 1.258 -7.041 -2.629 1.00 97.31 108 GLU A N 1
ATOM 877 C CA . GLU A 1 108 ? 0.288 -7.567 -3.598 1.00 97.31 108 GLU A CA 1
ATOM 878 C C . GLU A 1 108 ? -0.593 -8.656 -2.968 1.00 97.31 108 GLU A C 1
ATOM 880 O O . GLU A 1 108 ? -1.820 -8.580 -3.049 1.00 97.31 108 GLU A O 1
ATOM 885 N N . LYS A 1 109 ? 0.011 -9.629 -2.269 1.00 97.06 109 LYS A N 1
ATOM 886 C CA . LYS A 1 109 ? -0.731 -10.696 -1.569 1.00 97.06 109 LYS A CA 1
ATOM 887 C C . LYS A 1 109 ? -1.684 -10.147 -0.507 1.00 97.06 109 LYS A C 1
ATOM 889 O O . LYS A 1 109 ? -2.792 -10.658 -0.365 1.00 97.06 109 LYS A O 1
ATOM 894 N N . ALA A 1 110 ? -1.272 -9.119 0.229 1.00 97.94 110 ALA A N 1
ATOM 895 C CA . ALA A 1 110 ? -2.100 -8.492 1.249 1.00 97.94 110 ALA A CA 1
ATOM 896 C C . ALA A 1 110 ? -3.297 -7.747 0.636 1.00 97.94 110 ALA A C 1
ATOM 898 O O . ALA A 1 110 ? -4.433 -7.957 1.062 1.00 97.94 110 ALA A O 1
ATOM 899 N N . PHE A 1 111 ? -3.078 -6.940 -0.407 1.00 98.31 111 PHE A N 1
ATOM 900 C CA . PHE A 1 111 ? -4.171 -6.224 -1.071 1.00 98.31 111 PHE A CA 1
ATOM 901 C C . PHE A 1 111 ? -5.099 -7.139 -1.875 1.00 98.31 111 PHE A C 1
ATOM 903 O O . PHE A 1 111 ? -6.282 -6.832 -2.003 1.00 98.31 111 PHE A O 1
ATOM 910 N N . ALA A 1 112 ? -4.619 -8.299 -2.335 1.00 97.94 112 ALA A N 1
ATOM 911 C CA . ALA A 1 112 ? -5.463 -9.302 -2.982 1.00 97.94 112 ALA A CA 1
ATOM 912 C C . ALA A 1 112 ? -6.617 -9.778 -2.078 1.00 97.94 112 ALA A C 1
ATOM 914 O O . ALA A 1 112 ? -7.711 -10.036 -2.575 1.00 97.94 112 ALA A O 1
ATOM 915 N N . VAL A 1 113 ? -6.408 -9.840 -0.755 1.00 98.06 113 VAL A N 1
ATOM 916 C CA . VAL A 1 113 ? -7.445 -10.237 0.218 1.00 98.06 113 VAL A CA 1
ATOM 917 C C . VAL A 1 113 ? -8.592 -9.229 0.280 1.00 98.06 113 VAL A C 1
ATOM 919 O O . VAL A 1 113 ? -9.739 -9.610 0.491 1.00 98.06 113 VAL A O 1
ATOM 922 N N . VAL A 1 114 ? -8.300 -7.944 0.078 1.00 97.69 114 VAL A N 1
ATOM 923 C CA . VAL A 1 114 ? -9.287 -6.856 0.163 1.00 97.69 114 VAL A CA 1
ATOM 924 C C . VAL A 1 114 ? -9.739 -6.356 -1.208 1.00 97.69 114 VAL A C 1
ATOM 926 O O . VAL A 1 114 ? -10.434 -5.348 -1.289 1.00 97.69 114 VAL A O 1
ATOM 929 N N . ARG A 1 115 ? -9.382 -7.065 -2.287 1.00 97.19 115 ARG A N 1
ATOM 930 C CA . ARG A 1 115 ? -9.619 -6.665 -3.682 1.00 97.19 115 ARG A CA 1
ATOM 931 C C . ARG A 1 115 ? -11.087 -6.351 -3.987 1.00 97.19 115 ARG A C 1
ATOM 933 O O . ARG A 1 115 ? -11.371 -5.415 -4.724 1.00 97.19 115 ARG A O 1
ATOM 940 N N . SER A 1 116 ? -12.014 -7.106 -3.397 1.00 97.25 116 SER A N 1
ATOM 941 C CA . SER A 1 116 ? -13.459 -6.933 -3.596 1.00 97.25 116 SER A CA 1
ATOM 942 C C . SER A 1 116 ? -14.066 -5.744 -2.843 1.00 97.25 116 SER A C 1
ATOM 944 O O . SER A 1 116 ? -15.243 -5.449 -3.039 1.00 97.25 116 SER A O 1
ATOM 946 N N . LEU A 1 117 ? -13.312 -5.090 -1.956 1.00 96.75 117 LEU A N 1
ATOM 947 C CA . LEU A 1 117 ? -13.781 -3.944 -1.177 1.00 96.75 117 LEU A CA 1
ATOM 948 C C . LEU A 1 117 ? -13.570 -2.635 -1.945 1.00 96.75 117 LEU A C 1
ATOM 950 O O . LEU A 1 117 ? -12.825 -2.576 -2.925 1.00 96.75 117 LEU A O 1
ATOM 954 N N . ALA A 1 118 ? -14.207 -1.554 -1.489 1.00 96.19 118 ALA A N 1
ATOM 955 C CA . ALA A 1 118 ? -13.986 -0.233 -2.071 1.00 96.19 118 ALA A CA 1
ATOM 956 C C . ALA A 1 118 ? -12.501 0.161 -1.964 1.00 96.19 118 ALA A C 1
ATOM 958 O O . ALA A 1 118 ? -11.891 0.009 -0.907 1.00 96.19 118 ALA A O 1
ATOM 959 N N . TYR A 1 119 ? -11.931 0.639 -3.076 1.00 96.81 119 TYR A N 1
ATOM 960 C CA . TYR A 1 119 ? -10.492 0.878 -3.286 1.00 96.81 119 TYR A CA 1
ATOM 961 C C . TYR A 1 119 ? -9.591 -0.374 -3.272 1.00 96.81 119 TYR A C 1
ATOM 963 O O . TYR A 1 119 ? -8.377 -0.261 -3.437 1.00 96.81 119 TYR A O 1
ATOM 971 N N . GLY A 1 120 ? -10.156 -1.575 -3.127 1.00 97.19 120 GLY A N 1
ATOM 972 C CA . GLY A 1 120 ? -9.416 -2.836 -3.096 1.00 97.19 120 GLY A CA 1
ATOM 973 C C . GLY A 1 120 ? -8.727 -3.147 -4.415 1.00 97.19 120 GLY A C 1
ATOM 974 O O . GLY A 1 120 ? -7.521 -3.386 -4.442 1.00 97.19 120 GLY A O 1
ATOM 975 N N . GLU A 1 121 ? -9.483 -3.088 -5.513 1.00 96.88 121 GLU A N 1
ATOM 976 C CA . GLU A 1 121 ? -8.951 -3.269 -6.868 1.00 96.88 121 GLU A CA 1
ATOM 977 C C . GLU A 1 121 ? -7.841 -2.267 -7.183 1.00 96.88 121 GLU A C 1
ATOM 979 O O . GLU A 1 121 ? -6.818 -2.631 -7.763 1.00 96.88 121 GLU A O 1
ATOM 984 N N . GLU A 1 122 ? -8.034 -1.011 -6.771 1.00 97.31 122 GLU A N 1
ATOM 985 C CA . GLU A 1 122 ? -7.054 0.051 -6.961 1.00 97.31 122 GLU A CA 1
ATOM 986 C C . GLU A 1 122 ? -5.742 -0.300 -6.253 1.00 97.31 122 GLU A C 1
ATOM 988 O O . GLU A 1 122 ? -4.692 -0.337 -6.893 1.00 97.31 122 GLU A O 1
ATOM 993 N N . MET A 1 123 ? -5.793 -0.602 -4.953 1.00 97.94 123 MET A N 1
ATOM 994 C CA . MET A 1 123 ? -4.589 -0.891 -4.172 1.00 97.94 123 MET A CA 1
ATOM 995 C C . MET A 1 123 ? -3.893 -2.183 -4.612 1.00 97.94 123 MET A C 1
ATOM 997 O O . MET A 1 123 ? -2.662 -2.234 -4.640 1.00 97.94 123 MET A O 1
ATOM 1001 N N . TYR A 1 124 ? -4.657 -3.205 -5.009 1.00 98.06 124 TYR A N 1
ATOM 1002 C CA . TYR A 1 124 ? -4.110 -4.430 -5.591 1.00 98.06 124 TYR A CA 1
ATOM 1003 C C . TYR A 1 124 ? -3.370 -4.146 -6.907 1.00 98.06 124 TYR A C 1
ATOM 1005 O O . TYR A 1 124 ? -2.201 -4.510 -7.052 1.00 98.06 124 TYR A O 1
ATOM 1013 N N . SER A 1 125 ? -4.013 -3.430 -7.834 1.00 97.19 125 SER A N 1
ATOM 1014 C CA . SER A 1 125 ? -3.432 -3.066 -9.134 1.00 97.19 125 SER A CA 1
ATOM 1015 C C . SER A 1 125 ? -2.193 -2.182 -8.989 1.00 97.19 125 SER A C 1
ATOM 1017 O O . SER A 1 125 ? -1.215 -2.341 -9.726 1.00 97.19 125 SER A O 1
ATOM 1019 N N . LEU A 1 126 ? -2.209 -1.268 -8.015 1.00 97.88 126 LEU A N 1
ATOM 1020 C CA . LEU A 1 126 ? -1.074 -0.420 -7.663 1.00 97.88 126 LEU A CA 1
ATOM 1021 C C . LEU A 1 126 ? 0.107 -1.272 -7.186 1.00 97.88 126 LEU A C 1
ATOM 1023 O O . LEU A 1 126 ? 1.204 -1.153 -7.734 1.00 97.88 126 LEU A O 1
ATOM 1027 N N . ALA A 1 127 ? -0.108 -2.161 -6.210 1.00 98.12 127 ALA A N 1
ATOM 1028 C CA . ALA A 1 127 ? 0.948 -3.016 -5.669 1.00 98.12 127 ALA A CA 1
ATOM 1029 C C . ALA A 1 127 ? 1.544 -3.943 -6.740 1.00 98.12 127 ALA A C 1
ATOM 1031 O O . ALA A 1 127 ? 2.767 -4.025 -6.867 1.00 98.12 127 ALA A O 1
ATOM 1032 N N . GLN A 1 128 ? 0.697 -4.558 -7.569 1.00 97.75 128 GLN A N 1
ATOM 1033 C CA . GLN A 1 128 ? 1.127 -5.389 -8.694 1.00 97.75 128 GLN A CA 1
ATOM 1034 C C . GLN A 1 128 ? 1.936 -4.589 -9.731 1.00 97.75 128 GLN A C 1
ATOM 1036 O O . GLN A 1 128 ? 2.958 -5.057 -10.242 1.00 97.75 128 GLN A O 1
ATOM 1041 N N . THR A 1 129 ? 1.516 -3.360 -10.037 1.00 98.00 129 THR A N 1
ATOM 1042 C CA . THR A 1 129 ? 2.237 -2.482 -10.969 1.00 98.00 129 THR A CA 1
ATOM 1043 C C . THR A 1 129 ? 3.620 -2.129 -10.437 1.00 98.00 129 THR A C 1
ATOM 1045 O O . THR A 1 129 ? 4.612 -2.282 -11.153 1.00 98.00 129 THR A O 1
ATOM 1048 N N . LEU A 1 130 ? 3.710 -1.719 -9.170 1.00 97.88 130 LEU A N 1
ATOM 1049 C CA . LEU A 1 130 ? 4.992 -1.410 -8.545 1.00 97.88 130 LEU A CA 1
ATOM 1050 C C . LEU A 1 130 ? 5.886 -2.654 -8.433 1.00 97.88 130 LEU A C 1
ATOM 1052 O O . LEU A 1 130 ? 7.088 -2.547 -8.678 1.00 97.88 130 LEU A O 1
ATOM 1056 N N . HIS A 1 131 ? 5.322 -3.838 -8.155 1.00 97.12 131 HIS A N 1
ATOM 1057 C CA . HIS A 1 131 ? 6.062 -5.104 -8.183 1.00 97.12 131 HIS A CA 1
ATOM 1058 C C . HIS A 1 131 ? 6.734 -5.315 -9.540 1.00 97.12 131 HIS A C 1
ATOM 1060 O O . HIS A 1 131 ? 7.956 -5.457 -9.634 1.00 97.12 131 HIS A O 1
ATOM 1066 N N . ARG A 1 132 ? 5.943 -5.258 -10.611 1.00 97.06 132 ARG A N 1
ATOM 1067 C CA . ARG A 1 132 ? 6.409 -5.457 -11.982 1.00 97.06 132 ARG A CA 1
ATOM 1068 C C . ARG A 1 132 ? 7.468 -4.433 -12.389 1.00 97.06 132 ARG A C 1
ATOM 1070 O O . ARG A 1 132 ? 8.516 -4.818 -12.904 1.00 97.06 132 ARG A O 1
ATOM 1077 N N . PHE A 1 133 ? 7.247 -3.151 -12.103 1.00 97.69 133 PHE A N 1
ATOM 1078 C CA . PHE A 1 133 ? 8.211 -2.092 -12.415 1.00 97.69 133 PHE A CA 1
ATOM 1079 C C . PHE A 1 133 ? 9.521 -2.245 -11.634 1.00 97.69 133 PHE A C 1
ATOM 1081 O O . PHE A 1 133 ? 10.598 -2.048 -12.195 1.00 97.69 133 PHE A O 1
ATOM 1088 N N . SER A 1 134 ? 9.451 -2.668 -10.368 1.00 96.62 134 SER A N 1
ATOM 1089 C CA . SER A 1 134 ? 10.632 -2.864 -9.516 1.00 96.62 134 SER A CA 1
ATOM 1090 C C . SER A 1 134 ? 11.588 -3.950 -10.014 1.00 96.62 134 SER A C 1
ATOM 1092 O O . SER A 1 134 ? 12.787 -3.889 -9.716 1.00 96.62 134 SER A O 1
ATOM 1094 N N . ARG A 1 135 ? 11.083 -4.911 -10.797 1.00 96.25 135 ARG A N 1
ATOM 1095 C CA . ARG A 1 135 ? 11.861 -6.020 -11.366 1.00 96.25 135 ARG A CA 1
ATOM 1096 C C . ARG A 1 135 ? 12.580 -5.665 -12.665 1.00 96.25 135 ARG A C 1
ATOM 1098 O O . ARG A 1 135 ? 13.562 -6.328 -12.990 1.00 96.25 135 ARG A O 1
ATOM 1105 N N . ALA A 1 136 ? 12.130 -4.641 -13.387 1.00 96.00 136 ALA A N 1
ATOM 1106 C CA . ALA A 1 136 ? 12.815 -4.183 -14.590 1.00 96.00 136 ALA A CA 1
ATOM 1107 C C . ALA A 1 136 ? 14.087 -3.410 -14.211 1.00 96.00 136 ALA A C 1
ATOM 1109 O O . ALA A 1 136 ? 14.048 -2.463 -13.421 1.00 96.00 136 ALA A O 1
ATOM 1110 N N . ALA A 1 137 ? 15.224 -3.845 -14.753 1.00 91.75 137 ALA A N 1
ATOM 1111 C CA . ALA A 1 137 ? 16.554 -3.360 -14.376 1.00 91.75 137 ALA A CA 1
ATOM 1112 C C . ALA A 1 137 ? 17.508 -3.213 -15.573 1.00 91.75 137 ALA A C 1
ATOM 1114 O O . ALA A 1 137 ? 18.708 -3.044 -15.396 1.00 91.75 137 ALA A O 1
ATOM 1115 N N . THR A 1 138 ? 17.003 -3.306 -16.798 1.00 92.38 138 THR A N 1
ATOM 1116 C CA . THR A 1 138 ? 17.775 -3.157 -18.040 1.00 92.38 138 THR A CA 1
ATOM 1117 C C . THR A 1 138 ? 16.924 -2.433 -19.070 1.00 92.38 138 THR A C 1
ATOM 1119 O O . THR A 1 138 ? 15.699 -2.455 -18.964 1.00 92.38 138 THR A O 1
ATOM 1122 N N . PHE A 1 139 ? 17.554 -1.839 -20.084 1.00 90.38 139 PHE A N 1
ATOM 1123 C CA . PHE A 1 139 ? 16.837 -1.198 -21.189 1.00 90.38 139 PHE A CA 1
ATOM 1124 C C . PHE A 1 139 ? 15.767 -2.129 -21.786 1.00 90.38 139 PHE A C 1
ATOM 1126 O O . PHE A 1 139 ? 14.591 -1.775 -21.810 1.00 90.38 139 PHE A O 1
ATOM 1133 N N . ASP A 1 140 ? 16.150 -3.357 -22.149 1.00 91.25 140 ASP A N 1
ATOM 1134 C CA . ASP A 1 140 ? 15.245 -4.328 -22.776 1.00 91.25 140 ASP A CA 1
ATOM 1135 C C . ASP A 1 140 ? 14.114 -4.780 -21.844 1.00 91.25 140 ASP A C 1
ATOM 1137 O O . ASP A 1 140 ? 12.971 -4.933 -22.277 1.00 91.25 140 ASP A O 1
ATOM 1141 N N . SER A 1 141 ? 14.402 -4.970 -20.549 1.00 94.50 141 SER A N 1
ATOM 1142 C CA . SER A 1 141 ? 13.361 -5.359 -19.588 1.00 94.50 141 SER A CA 1
ATOM 1143 C C . SER A 1 141 ? 12.359 -4.237 -19.343 1.00 94.50 141 SER A C 1
ATOM 1145 O O . SER A 1 141 ? 11.184 -4.539 -19.175 1.00 94.50 141 SER A O 1
ATOM 1147 N N . ILE A 1 142 ? 12.789 -2.968 -19.374 1.00 94.69 142 ILE A N 1
ATOM 1148 C CA . ILE A 1 142 ? 11.891 -1.808 -19.286 1.00 94.69 142 ILE A CA 1
ATOM 1149 C C . ILE A 1 142 ? 11.072 -1.670 -20.577 1.00 94.69 142 ILE A C 1
ATOM 1151 O O . ILE A 1 142 ? 9.864 -1.469 -20.502 1.00 94.69 142 ILE A O 1
ATOM 1155 N N . ALA A 1 143 ? 11.700 -1.830 -21.747 1.00 91.88 143 ALA A N 1
ATOM 1156 C CA . ALA A 1 143 ? 11.033 -1.775 -23.052 1.00 91.88 143 ALA A CA 1
ATOM 1157 C C . ALA A 1 143 ? 9.937 -2.842 -23.206 1.00 91.88 143 ALA A C 1
ATOM 1159 O O . ALA A 1 143 ? 8.948 -2.630 -23.901 1.00 91.88 143 ALA A O 1
ATOM 1160 N N . SER A 1 144 ? 10.122 -3.988 -22.547 1.00 94.06 144 SER A N 1
ATOM 1161 C CA . SER A 1 144 ? 9.191 -5.120 -22.573 1.00 94.06 144 SER A CA 1
ATOM 1162 C C . SER A 1 144 ? 8.052 -5.000 -21.554 1.00 94.06 144 SER A C 1
ATOM 1164 O O . SER A 1 144 ? 7.198 -5.884 -21.489 1.00 94.06 144 SER A O 1
ATOM 1166 N N . LEU A 1 145 ? 8.038 -3.959 -20.714 1.00 96.06 145 LEU A N 1
ATOM 1167 C CA . LEU A 1 145 ? 6.952 -3.753 -19.762 1.00 96.06 145 LEU A CA 1
ATOM 1168 C C . LEU A 1 145 ? 5.677 -3.322 -20.484 1.00 96.06 145 LEU A C 1
ATOM 1170 O O . LEU A 1 145 ? 5.677 -2.410 -21.303 1.00 96.06 145 LEU A O 1
ATOM 1174 N N . GLU A 1 146 ? 4.553 -3.912 -20.096 1.00 94.25 146 GLU A N 1
ATOM 1175 C CA . GLU A 1 146 ? 3.246 -3.409 -20.511 1.00 94.25 146 GLU A CA 1
ATOM 1176 C C . GLU A 1 146 ? 2.923 -2.075 -19.819 1.00 94.25 146 GLU A C 1
ATOM 1178 O O . GLU A 1 146 ? 3.278 -1.839 -18.661 1.00 94.25 146 GLU A O 1
ATOM 1183 N N . VAL A 1 147 ? 2.213 -1.184 -20.499 1.00 94.31 147 VAL A N 1
ATOM 1184 C CA . VAL A 1 147 ? 1.728 0.052 -19.874 1.00 94.31 147 VAL A CA 1
ATOM 1185 C C . VAL A 1 147 ? 0.683 -0.310 -18.816 1.00 94.31 147 VAL A C 1
ATOM 1187 O O . VAL A 1 147 ? -0.278 -1.020 -19.099 1.00 94.31 147 VAL A O 1
ATOM 1190 N N . ALA A 1 148 ? 0.876 0.154 -17.580 1.00 92.81 148 ALA A N 1
ATOM 1191 C CA . ALA A 1 148 ? -0.070 -0.111 -16.500 1.00 92.81 148 ALA A CA 1
ATOM 1192 C C . ALA A 1 148 ? -1.390 0.650 -16.723 1.00 92.81 148 ALA A C 1
ATOM 1194 O O . ALA A 1 148 ? -1.334 1.829 -17.093 1.00 92.81 148 ALA A O 1
ATOM 1195 N N . PRO A 1 149 ? -2.561 0.046 -16.444 1.00 90.88 149 PRO A N 1
ATOM 1196 C CA . PRO A 1 149 ? -3.809 0.796 -16.391 1.00 90.88 149 PRO A CA 1
ATOM 1197 C C . PRO A 1 149 ? -3.745 1.835 -15.263 1.00 90.88 149 PRO A C 1
ATOM 1199 O O . PRO A 1 149 ? -3.199 1.568 -14.193 1.00 90.88 149 PRO A O 1
ATOM 1202 N N . ILE A 1 150 ? -4.290 3.026 -15.509 1.00 91.75 150 ILE A N 1
ATOM 1203 C CA . ILE A 1 150 ? -4.387 4.096 -14.508 1.00 91.75 150 ILE A CA 1
ATOM 1204 C C . ILE A 1 150 ? -5.763 4.020 -13.845 1.00 91.75 150 ILE A C 1
ATOM 1206 O O . ILE A 1 150 ? -6.766 3.824 -14.532 1.00 91.75 150 ILE A O 1
ATOM 1210 N N . ALA A 1 151 ? -5.810 4.158 -12.518 1.00 89.94 151 ALA A N 1
ATOM 1211 C CA . ALA A 1 151 ? -7.066 4.142 -11.775 1.00 89.94 151 ALA A CA 1
ATOM 1212 C C . ALA A 1 151 ? -8.004 5.284 -12.200 1.00 89.94 151 ALA A C 1
ATOM 1214 O O . ALA A 1 151 ? -7.562 6.396 -12.493 1.00 89.94 151 ALA A O 1
ATOM 1215 N N . ALA A 1 152 ? -9.308 4.997 -12.211 1.00 86.25 152 ALA A N 1
ATOM 1216 C CA . ALA A 1 152 ? -10.339 5.998 -12.459 1.00 86.25 152 ALA A CA 1
ATOM 1217 C C . ALA A 1 152 ? -10.478 6.962 -11.268 1.00 86.25 152 ALA A C 1
ATOM 1219 O O . ALA A 1 152 ? -10.223 6.596 -10.120 1.00 86.25 152 ALA A O 1
ATOM 1220 N N . GLU A 1 153 ? -10.917 8.190 -11.539 1.00 85.25 153 GLU A N 1
ATOM 1221 C CA . GLU A 1 153 ? -11.200 9.175 -10.494 1.00 85.25 153 GLU A CA 1
ATOM 1222 C C . GLU A 1 153 ? -12.609 8.980 -9.893 1.00 85.25 153 GLU A C 1
ATOM 1224 O O . GLU A 1 153 ? -13.544 8.658 -10.633 1.00 85.25 153 GLU A O 1
ATOM 1229 N N . PRO A 1 154 ? -12.798 9.213 -8.577 1.00 87.69 154 PRO A N 1
ATOM 1230 C CA . PRO A 1 154 ? -11.784 9.599 -7.592 1.00 87.69 154 PRO A CA 1
ATOM 1231 C C . PRO A 1 154 ? -10.955 8.397 -7.101 1.00 87.69 154 PRO A C 1
ATOM 1233 O O . PRO A 1 154 ? -11.503 7.397 -6.641 1.00 87.69 154 PRO A O 1
ATOM 1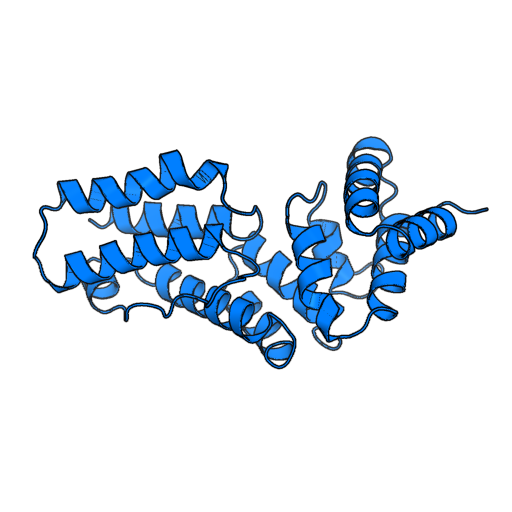236 N N . SER A 1 155 ? -9.629 8.530 -7.153 1.00 94.12 155 SER A N 1
ATOM 1237 C CA . SER A 1 155 ? -8.668 7.511 -6.708 1.00 94.12 155 SER A CA 1
ATOM 1238 C C . SER A 1 155 ? -8.222 7.756 -5.262 1.00 94.12 155 SER A C 1
ATOM 1240 O O . SER A 1 155 ? -8.140 8.901 -4.812 1.00 94.12 155 SER A O 1
ATOM 1242 N N . LEU A 1 156 ? -7.901 6.678 -4.541 1.00 95.88 156 LEU A N 1
ATOM 1243 C CA . LEU A 1 156 ? -7.348 6.730 -3.187 1.00 95.88 156 LEU A CA 1
ATOM 1244 C C . LEU A 1 156 ? -5.906 7.256 -3.148 1.00 95.88 156 LEU A C 1
ATOM 1246 O O . LEU A 1 156 ? -5.511 7.914 -2.184 1.00 95.88 156 LEU A O 1
ATOM 1250 N N . ARG A 1 157 ? -5.106 6.940 -4.173 1.00 95.94 157 ARG A N 1
ATOM 1251 C CA . ARG A 1 157 ? -3.672 7.267 -4.260 1.00 95.94 157 ARG A CA 1
ATOM 1252 C C . ARG A 1 157 ? -3.333 8.083 -5.520 1.00 95.94 157 ARG A C 1
ATOM 1254 O O . ARG A 1 157 ? -2.476 7.664 -6.304 1.00 95.94 157 ARG A O 1
ATOM 1261 N N . PRO A 1 158 ? -3.944 9.263 -5.739 1.00 96.12 158 PRO A N 1
ATOM 1262 C CA . PRO A 1 158 ? -3.832 9.976 -7.012 1.00 96.12 158 PRO A CA 1
ATOM 1263 C C . PRO A 1 158 ? -2.390 10.384 -7.353 1.00 96.12 158 PRO A C 1
ATOM 1265 O O . PRO A 1 158 ? -1.974 10.2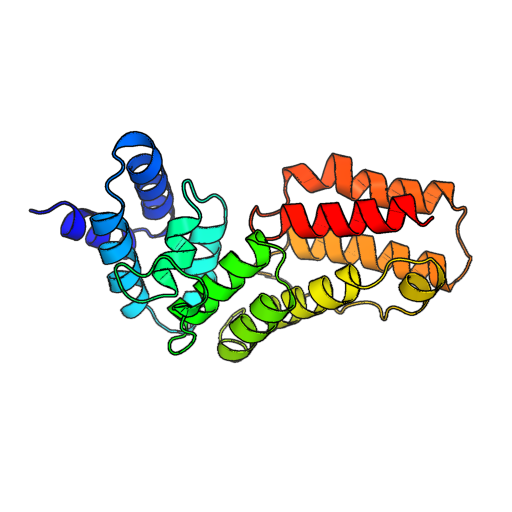69 -8.505 1.00 96.12 158 PRO A O 1
ATOM 1268 N N . GLN A 1 159 ? -1.580 10.778 -6.364 1.00 96.31 159 GLN A N 1
ATOM 1269 C CA . GLN A 1 159 ? -0.172 11.138 -6.583 1.00 96.31 159 GLN A CA 1
ATOM 1270 C C . GLN A 1 159 ? 0.683 9.925 -6.976 1.00 96.31 159 GLN A C 1
ATOM 1272 O O . GLN A 1 159 ? 1.579 10.042 -7.812 1.00 96.31 159 GLN A O 1
ATOM 1277 N N . THR A 1 160 ? 0.385 8.741 -6.433 1.00 96.88 160 THR A N 1
ATOM 1278 C CA . THR A 1 160 ? 1.054 7.500 -6.845 1.00 96.88 160 THR A CA 1
ATOM 1279 C C . THR A 1 160 ? 0.704 7.147 -8.287 1.00 96.88 160 THR A C 1
ATOM 1281 O O . THR A 1 160 ? 1.593 6.820 -9.072 1.00 96.88 160 THR A O 1
ATOM 1284 N N . TRP A 1 161 ? -0.566 7.276 -8.680 1.00 97.25 161 TRP A N 1
ATOM 1285 C CA . TRP A 1 161 ? -0.980 7.038 -10.064 1.00 97.25 161 TRP A CA 1
ATOM 1286 C C . TRP A 1 161 ? -0.397 8.048 -11.047 1.00 97.25 161 TRP A C 1
ATOM 1288 O O . TRP A 1 161 ? -0.038 7.675 -12.163 1.00 97.25 161 TRP A O 1
ATOM 1298 N N . GLN A 1 162 ? -0.207 9.300 -10.631 1.00 96.19 162 GLN A N 1
ATOM 1299 C CA . GLN A 1 162 ? 0.515 10.294 -11.421 1.00 96.19 162 GLN A CA 1
ATOM 1300 C C . GLN A 1 162 ? 1.979 9.880 -11.667 1.00 96.19 162 GLN A C 1
ATOM 1302 O O . GLN A 1 162 ? 2.479 9.991 -12.794 1.00 96.19 162 GLN A O 1
ATOM 1307 N N . ALA A 1 163 ? 2.660 9.348 -10.650 1.00 97.50 163 ALA A N 1
ATOM 1308 C CA . ALA A 1 163 ? 4.016 8.829 -10.807 1.00 97.50 163 ALA A CA 1
ATOM 1309 C C . ALA A 1 163 ? 4.058 7.578 -11.698 1.00 97.50 163 ALA A C 1
ATOM 1311 O O . ALA A 1 163 ? 4.894 7.498 -12.599 1.00 97.50 163 ALA A O 1
ATOM 1312 N N . ILE A 1 164 ? 3.109 6.649 -11.537 1.00 97.50 164 ILE A N 1
ATOM 1313 C CA . ILE A 1 164 ? 2.955 5.483 -12.424 1.00 97.50 164 ILE A CA 1
ATOM 1314 C C . ILE A 1 164 ? 2.698 5.927 -13.868 1.00 97.50 164 ILE A C 1
ATOM 1316 O O . ILE A 1 164 ? 3.311 5.393 -14.788 1.00 97.50 164 ILE A O 1
ATOM 1320 N N . SER A 1 165 ? 1.869 6.949 -14.091 1.00 96.81 165 SER A N 1
ATOM 1321 C CA . SER A 1 165 ? 1.654 7.524 -15.422 1.00 96.81 165 SER A CA 1
ATOM 1322 C C . SER A 1 165 ? 2.942 8.102 -16.015 1.00 96.81 165 SER A C 1
ATOM 1324 O O . SER A 1 165 ? 3.139 8.025 -17.228 1.00 96.81 165 SER A O 1
ATOM 1326 N N . SER A 1 166 ? 3.817 8.681 -15.193 1.00 96.44 166 SER A N 1
ATOM 1327 C CA . SER A 1 166 ? 5.118 9.195 -15.639 1.00 96.44 166 SER A CA 1
ATOM 1328 C C . SER A 1 166 ? 6.066 8.041 -16.011 1.00 96.44 166 SER A C 1
ATOM 1330 O O . SER A 1 166 ? 6.712 8.076 -17.057 1.00 96.44 166 SER A O 1
ATOM 1332 N N . LEU A 1 167 ? 6.072 6.954 -15.232 1.00 97.25 167 LEU A N 1
ATOM 1333 C CA . LEU A 1 167 ? 6.815 5.726 -15.553 1.00 97.25 167 LEU A CA 1
ATOM 1334 C C . LEU A 1 167 ? 6.281 5.030 -16.819 1.00 97.25 167 LEU A C 1
ATOM 1336 O O . LEU A 1 167 ? 7.065 4.581 -17.650 1.00 97.25 167 LEU A O 1
ATOM 1340 N N . ASN A 1 168 ? 4.963 5.011 -17.032 1.00 96.19 168 ASN A N 1
ATOM 1341 C CA . ASN A 1 168 ? 4.334 4.504 -18.257 1.00 96.19 168 ASN A CA 1
ATOM 1342 C C . ASN A 1 168 ? 4.800 5.255 -19.512 1.00 96.19 168 ASN A C 1
ATOM 1344 O O . ASN A 1 168 ? 4.995 4.647 -20.569 1.00 96.19 168 ASN A O 1
ATOM 1348 N N . ARG A 1 169 ? 5.010 6.573 -19.406 1.00 94.25 169 ARG A N 1
ATOM 1349 C CA . ARG A 1 169 ? 5.603 7.358 -20.498 1.00 94.25 169 ARG A CA 1
ATOM 1350 C C . ARG A 1 169 ? 7.026 6.896 -20.778 1.00 94.25 169 ARG A C 1
ATOM 1352 O O . ARG A 1 169 ? 7.350 6.671 -21.933 1.00 94.25 169 ARG A O 1
ATOM 1359 N N . VAL A 1 170 ? 7.848 6.688 -19.749 1.00 94.81 170 VAL A N 1
ATOM 1360 C CA . VAL A 1 170 ? 9.213 6.158 -19.916 1.00 94.81 170 VAL A CA 1
ATOM 1361 C C . VAL A 1 170 ? 9.201 4.811 -20.646 1.00 94.81 170 VAL A C 1
ATOM 1363 O O . VAL A 1 170 ? 9.929 4.660 -21.623 1.00 94.81 170 VAL A O 1
ATOM 1366 N N . ILE A 1 171 ? 8.332 3.879 -20.240 1.00 94.88 171 ILE A N 1
ATOM 1367 C CA . ILE A 1 171 ? 8.159 2.572 -20.900 1.00 94.88 171 ILE A CA 1
ATOM 1368 C C . ILE A 1 171 ? 7.841 2.747 -22.390 1.00 94.88 171 ILE A C 1
ATOM 1370 O O . ILE A 1 171 ? 8.532 2.196 -23.245 1.00 94.88 171 ILE A O 1
ATOM 1374 N N . THR A 1 172 ? 6.823 3.555 -22.702 1.00 92.12 172 THR A N 1
ATOM 1375 C CA . THR A 1 172 ? 6.357 3.775 -24.081 1.00 92.12 172 THR A CA 1
ATOM 1376 C C . THR A 1 172 ? 7.462 4.364 -24.960 1.00 92.12 172 THR A C 1
ATOM 1378 O O . THR A 1 172 ? 7.666 3.940 -26.093 1.00 92.12 172 THR A O 1
ATOM 1381 N N . GLU A 1 173 ? 8.208 5.330 -24.433 1.00 90.31 173 GLU A N 1
ATOM 1382 C CA . GLU A 1 173 ? 9.242 6.043 -25.184 1.00 90.31 173 GLU A CA 1
ATOM 1383 C C . GLU A 1 173 ? 10.487 5.187 -25.441 1.00 90.31 173 GLU A C 1
ATOM 1385 O O . GLU A 1 173 ? 11.080 5.271 -26.518 1.00 90.31 173 GLU A O 1
ATOM 1390 N N . ILE A 1 174 ? 10.856 4.334 -24.481 1.00 89.81 174 ILE A N 1
ATOM 1391 C CA . ILE A 1 174 ? 11.919 3.336 -24.649 1.00 89.81 174 ILE A CA 1
ATOM 1392 C C . ILE A 1 174 ? 11.506 2.311 -25.711 1.00 89.81 174 ILE A C 1
ATOM 1394 O O . ILE A 1 174 ? 12.285 2.041 -26.624 1.00 89.81 174 ILE A O 1
ATOM 1398 N N . ALA A 1 175 ? 10.281 1.780 -25.629 1.00 87.06 175 ALA A N 1
ATOM 1399 C CA . ALA A 1 175 ? 9.783 0.760 -26.552 1.00 87.06 175 ALA A CA 1
ATOM 1400 C C . ALA A 1 175 ? 9.721 1.246 -28.010 1.00 87.06 175 ALA A C 1
ATOM 1402 O O . ALA A 1 175 ? 9.969 0.479 -28.938 1.00 87.06 175 ALA A O 1
ATOM 1403 N N . LEU A 1 176 ? 9.416 2.528 -28.221 1.00 83.69 176 LEU A N 1
ATOM 1404 C CA . LEU A 1 176 ? 9.313 3.113 -29.556 1.00 83.69 176 LEU A CA 1
ATOM 1405 C C . LEU A 1 176 ? 10.659 3.597 -30.125 1.00 83.69 176 LEU A C 1
ATOM 1407 O O . LEU A 1 176 ? 10.704 3.994 -31.288 1.00 83.69 176 LEU A O 1
ATOM 1411 N N . VAL A 1 177 ? 11.740 3.615 -29.329 1.00 72.19 177 VAL A N 1
ATOM 1412 C CA . VAL A 1 177 ? 13.036 4.249 -29.674 1.00 72.19 177 VAL A CA 1
ATOM 1413 C C . VAL A 1 177 ? 12.844 5.688 -30.204 1.00 72.19 177 VAL A C 1
ATOM 1415 O O . VAL A 1 177 ? 13.612 6.198 -31.016 1.00 72.19 177 VAL A O 1
ATOM 1418 N N . GLN A 1 178 ? 11.768 6.358 -29.776 1.00 61.03 178 GLN A N 1
ATOM 1419 C CA . GLN A 1 178 ? 11.295 7.608 -30.383 1.00 61.03 178 GLN A CA 1
ATOM 1420 C C . GLN A 1 178 ? 11.924 8.860 -29.763 1.00 61.03 178 GLN A C 1
ATOM 1422 O O . GLN A 1 178 ? 11.943 9.916 -30.399 1.00 61.03 178 GLN A O 1
ATOM 1427 N N . ARG A 1 179 ? 12.455 8.772 -28.536 1.00 63.75 179 ARG A N 1
ATOM 1428 C CA . ARG A 1 179 ? 13.065 9.905 -27.823 1.00 63.75 179 ARG A CA 1
ATOM 1429 C C . ARG A 1 179 ? 14.555 9.729 -27.595 1.00 63.75 179 ARG A C 1
ATOM 1431 O O . ARG A 1 179 ? 15.053 8.628 -27.381 1.00 63.75 179 ARG A O 1
ATOM 1438 N N . SER A 1 180 ? 15.252 10.865 -27.551 1.00 77.88 180 SER A N 1
ATOM 1439 C CA . SER A 1 180 ? 16.626 10.906 -27.066 1.00 77.88 180 SER A CA 1
ATOM 1440 C C . SER A 1 180 ? 16.682 10.477 -25.598 1.00 77.88 180 SER A C 1
ATOM 1442 O O . SER A 1 180 ? 15.823 10.837 -24.784 1.00 77.88 180 SER A O 1
ATOM 1444 N N . ARG A 1 181 ? 17.738 9.733 -25.257 1.00 83.19 181 ARG A N 1
ATOM 1445 C CA . ARG A 1 181 ? 18.059 9.287 -23.894 1.00 83.19 181 ARG A CA 1
ATOM 1446 C C . ARG A 1 181 ? 17.971 10.427 -22.871 1.00 83.19 181 ARG A C 1
ATOM 1448 O O . ARG A 1 181 ? 17.399 10.240 -21.801 1.00 83.19 181 ARG A O 1
ATOM 1455 N N . ASP A 1 182 ? 18.429 11.625 -23.233 1.00 84.94 182 ASP A N 1
ATOM 1456 C CA . ASP A 1 182 ? 18.401 12.813 -22.367 1.00 84.94 182 ASP A CA 1
ATOM 1457 C C . ASP A 1 182 ? 16.989 13.202 -21.917 1.00 84.94 182 ASP A C 1
ATOM 1459 O O . ASP A 1 182 ? 16.783 13.595 -20.767 1.00 84.94 182 ASP A O 1
ATOM 1463 N N . ARG A 1 183 ? 15.989 13.056 -22.796 1.00 86.12 183 ARG A N 1
ATOM 1464 C CA . ARG A 1 183 ? 14.599 13.387 -22.467 1.00 86.12 183 ARG A CA 1
ATOM 1465 C C . ARG A 1 183 ? 13.970 12.349 -21.539 1.00 86.12 183 ARG A C 1
ATOM 1467 O O . ARG A 1 183 ? 13.218 12.726 -20.646 1.00 86.12 183 ARG A O 1
ATOM 1474 N N . ILE A 1 184 ? 14.299 11.068 -21.716 1.00 91.69 184 ILE A N 1
ATOM 1475 C CA . ILE A 1 184 ? 13.840 9.984 -20.830 1.00 91.69 184 ILE A CA 1
ATOM 1476 C C . ILE A 1 184 ? 14.452 10.156 -19.433 1.00 91.69 184 ILE A C 1
ATOM 1478 O O . ILE A 1 184 ? 13.747 10.085 -18.427 1.00 91.69 184 ILE A O 1
ATOM 1482 N N . ILE A 1 185 ? 15.748 10.474 -19.368 1.00 92.56 185 ILE A N 1
ATOM 1483 C CA . ILE A 1 185 ? 16.433 10.809 -18.113 1.00 92.56 185 ILE A CA 1
ATOM 1484 C C . ILE A 1 185 ? 15.800 12.045 -17.454 1.00 92.56 185 ILE A C 1
ATOM 1486 O O . ILE A 1 185 ? 15.698 12.090 -16.228 1.00 92.56 185 ILE A O 1
ATOM 1490 N N . GLY A 1 186 ? 15.359 13.029 -18.244 1.00 93.31 186 GLY A N 1
ATOM 1491 C CA . GLY A 1 186 ? 14.610 14.194 -17.768 1.00 93.31 186 GLY A CA 1
ATOM 1492 C C . GLY A 1 186 ? 13.309 13.824 -17.047 1.00 93.31 186 GLY A C 1
ATOM 1493 O O . GLY A 1 186 ? 13.110 14.259 -15.918 1.00 93.31 186 GLY A O 1
ATOM 1494 N N . GLU A 1 187 ? 12.473 12.966 -17.641 1.00 94.31 187 GLU A N 1
ATOM 1495 C CA . GLU A 1 187 ? 11.214 12.510 -17.017 1.00 94.31 187 GLU A CA 1
ATOM 1496 C C . GLU A 1 187 ? 11.481 11.760 -15.697 1.00 94.31 187 GLU A C 1
ATOM 1498 O O . GLU A 1 187 ? 10.812 11.990 -14.690 1.00 94.31 187 GLU A O 1
ATOM 1503 N N . LEU A 1 188 ? 12.510 10.903 -15.664 1.00 96.44 188 LEU A N 1
ATOM 1504 C CA . LEU A 1 188 ? 12.900 10.186 -14.445 1.00 96.44 188 LEU A CA 1
ATOM 1505 C C . LEU A 1 188 ? 13.413 11.134 -13.353 1.00 96.44 188 LEU A C 1
ATOM 1507 O O . LEU A 1 188 ? 13.122 10.925 -12.176 1.00 96.44 188 LEU A O 1
ATOM 1511 N N . ARG A 1 189 ? 14.148 12.193 -13.720 1.00 96.19 189 ARG A N 1
ATOM 1512 C CA . ARG A 1 189 ? 14.551 13.251 -12.779 1.00 96.19 189 ARG A CA 1
ATOM 1513 C C . ARG A 1 189 ? 13.349 14.014 -12.241 1.00 96.19 189 ARG A C 1
ATOM 1515 O O . ARG A 1 189 ? 13.306 14.265 -11.047 1.00 96.19 189 ARG A O 1
ATOM 1522 N N . ASP A 1 190 ? 12.350 14.314 -13.066 1.00 96.00 190 ASP A N 1
ATOM 1523 C CA . ASP A 1 190 ? 11.141 14.997 -12.596 1.00 96.00 190 ASP A CA 1
ATOM 1524 C C . ASP A 1 190 ? 10.387 14.175 -11.531 1.00 96.00 190 ASP A C 1
ATOM 1526 O O . ASP A 1 190 ? 9.887 14.747 -10.560 1.00 96.00 190 ASP A O 1
ATOM 1530 N N . ILE A 1 191 ? 10.358 12.841 -11.641 1.00 96.44 191 ILE A N 1
ATOM 1531 C CA . ILE A 1 191 ? 9.810 11.973 -10.581 1.00 96.44 191 ILE A CA 1
ATOM 1532 C C . ILE A 1 191 ? 10.636 12.110 -9.292 1.00 96.44 191 ILE A C 1
ATOM 1534 O O . ILE A 1 191 ? 10.073 12.333 -8.218 1.00 96.44 191 ILE A O 1
ATOM 1538 N N . ILE A 1 192 ? 11.964 12.004 -9.408 1.00 96.50 192 ILE A N 1
ATOM 1539 C CA . ILE A 1 192 ? 12.897 12.001 -8.271 1.00 96.50 192 ILE A CA 1
ATOM 1540 C C . ILE A 1 192 ? 12.940 13.355 -7.551 1.00 96.50 192 ILE A C 1
ATOM 1542 O O . ILE A 1 192 ? 12.970 13.396 -6.324 1.00 96.50 192 ILE A O 1
ATOM 1546 N N . ASP A 1 193 ? 12.917 14.454 -8.300 1.00 94.56 193 ASP A N 1
ATOM 1547 C CA . ASP A 1 193 ? 13.185 15.789 -7.770 1.00 94.56 193 ASP A CA 1
ATOM 1548 C C . ASP A 1 193 ? 11.894 16.575 -7.497 1.00 94.56 193 ASP A C 1
ATOM 1550 O O . ASP A 1 193 ? 11.826 17.335 -6.531 1.00 94.56 193 ASP A O 1
ATOM 1554 N N . ARG A 1 194 ? 10.852 16.414 -8.331 1.00 92.94 194 ARG A N 1
ATOM 1555 C CA . ARG A 1 194 ? 9.623 17.231 -8.250 1.00 92.94 194 ARG A CA 1
ATOM 1556 C C . ARG A 1 194 ? 8.446 16.480 -7.647 1.00 92.94 194 ARG A C 1
ATOM 1558 O O . ARG A 1 194 ? 7.763 17.020 -6.780 1.00 92.94 194 ARG A O 1
ATOM 1565 N N . GLN A 1 195 ? 8.189 15.249 -8.090 1.00 93.88 195 GLN A N 1
ATOM 1566 C CA . GLN A 1 195 ? 7.029 14.487 -7.606 1.00 93.88 195 GLN A CA 1
ATOM 1567 C C . GLN A 1 195 ? 7.255 13.927 -6.197 1.00 93.88 195 GLN A C 1
ATOM 1569 O O . GLN A 1 195 ? 6.309 13.834 -5.417 1.00 93.88 195 GLN A O 1
ATOM 1574 N N . ALA A 1 196 ? 8.508 13.635 -5.833 1.00 93.12 196 ALA A N 1
ATOM 1575 C CA . ALA A 1 196 ? 8.901 13.047 -4.552 1.00 93.12 196 ALA A CA 1
ATOM 1576 C C . ALA A 1 196 ? 8.344 13.750 -3.303 1.00 93.12 196 ALA A C 1
ATOM 1578 O O . ALA A 1 196 ? 8.113 13.099 -2.280 1.00 93.12 196 ALA A O 1
ATOM 1579 N N . ALA A 1 197 ? 8.146 15.070 -3.354 1.00 93.06 197 ALA A N 1
ATOM 1580 C CA . ALA A 1 197 ? 7.616 15.841 -2.230 1.00 93.06 197 ALA A CA 1
ATOM 1581 C C . ALA A 1 197 ? 6.158 15.484 -1.895 1.00 93.06 197 ALA A C 1
ATOM 1583 O O . ALA A 1 197 ? 5.775 15.552 -0.731 1.00 93.06 197 ALA A O 1
ATOM 1584 N N . ASN A 1 198 ? 5.381 15.068 -2.898 1.00 93.69 198 ASN A N 1
ATOM 1585 C CA . ASN A 1 198 ? 3.942 14.834 -2.785 1.00 93.69 198 ASN A CA 1
ATOM 1586 C C . ASN A 1 198 ? 3.570 13.345 -2.831 1.00 93.69 198 ASN A C 1
ATOM 1588 O O . ASN A 1 198 ? 2.388 13.013 -2.786 1.00 93.69 198 ASN A O 1
ATOM 1592 N N . LEU A 1 199 ? 4.552 12.448 -2.958 1.00 96.19 199 LEU A N 1
ATOM 1593 C CA . LEU A 1 199 ? 4.298 11.012 -2.916 1.00 96.19 199 LEU A CA 1
ATOM 1594 C C . LEU A 1 199 ? 3.898 10.583 -1.498 1.00 96.19 199 LEU A C 1
ATOM 1596 O O . LEU A 1 199 ? 4.576 10.987 -0.545 1.00 96.19 199 LEU A O 1
ATOM 1600 N N . PRO A 1 200 ? 2.869 9.729 -1.348 1.00 96.31 200 PRO A N 1
ATOM 1601 C CA . PRO A 1 200 ? 2.521 9.198 -0.042 1.00 96.31 200 PRO A CA 1
ATOM 1602 C C . PRO A 1 200 ? 3.662 8.329 0.494 1.00 96.31 200 PRO A C 1
ATOM 1604 O O . PRO A 1 200 ? 4.376 7.652 -0.254 1.00 96.31 200 PRO A O 1
ATOM 1607 N N . LEU A 1 201 ? 3.873 8.380 1.810 1.00 95.75 201 LEU A N 1
ATOM 1608 C CA . LEU A 1 201 ? 5.084 7.832 2.422 1.00 95.75 201 LEU A CA 1
ATOM 1609 C C . LEU A 1 201 ? 5.205 6.307 2.291 1.00 95.75 201 LEU A C 1
ATOM 1611 O O . LEU A 1 201 ? 6.327 5.800 2.299 1.00 95.75 201 LEU A O 1
ATOM 1615 N N . ALA A 1 202 ? 4.086 5.586 2.157 1.00 96.56 202 ALA A N 1
ATOM 1616 C CA . ALA A 1 202 ? 4.098 4.136 1.975 1.00 96.56 202 ALA A CA 1
ATOM 1617 C C . ALA A 1 202 ? 4.757 3.738 0.645 1.00 96.56 202 ALA A C 1
ATOM 1619 O O . ALA A 1 202 ? 5.524 2.787 0.597 1.00 96.56 202 ALA A O 1
ATOM 1620 N N . GLU A 1 203 ? 4.482 4.459 -0.439 1.00 96.94 203 GLU A N 1
ATOM 1621 C CA . GLU A 1 203 ? 4.943 4.107 -1.784 1.00 96.94 203 GLU A CA 1
ATOM 1622 C C . GLU A 1 203 ? 6.205 4.874 -2.204 1.00 96.94 203 GLU A C 1
ATOM 1624 O O . GLU A 1 203 ? 6.920 4.446 -3.113 1.00 96.94 203 GLU A O 1
ATOM 1629 N N . LYS A 1 204 ? 6.490 6.007 -1.550 1.00 97.12 204 LYS A N 1
ATOM 1630 C CA . LYS A 1 204 ? 7.530 6.967 -1.942 1.00 97.12 204 LYS A CA 1
ATOM 1631 C C . LYS A 1 204 ? 8.889 6.326 -2.207 1.00 97.12 204 LYS A C 1
ATOM 1633 O O . LYS A 1 204 ? 9.402 6.442 -3.317 1.00 97.12 204 LYS A O 1
ATOM 1638 N N . GLU A 1 205 ? 9.468 5.641 -1.224 1.00 97.00 205 GLU A N 1
ATOM 1639 C CA . GLU A 1 205 ? 10.810 5.053 -1.360 1.00 97.00 205 GLU A CA 1
ATOM 1640 C C . GLU A 1 205 ? 10.877 4.027 -2.498 1.00 97.00 205 GLU A C 1
ATOM 1642 O O . GLU A 1 205 ? 11.865 3.940 -3.227 1.00 97.00 205 GLU A O 1
ATOM 1647 N N . LEU A 1 206 ? 9.815 3.244 -2.692 1.00 97.94 206 LEU A N 1
ATOM 1648 C CA . LEU A 1 206 ? 9.730 2.269 -3.775 1.00 97.94 206 LEU A CA 1
ATOM 1649 C C . LEU A 1 206 ? 9.679 2.940 -5.155 1.00 97.94 206 LEU A C 1
ATOM 1651 O O . LEU A 1 206 ? 10.415 2.547 -6.055 1.00 97.94 206 LEU A O 1
ATOM 1655 N N . ILE A 1 207 ? 8.856 3.975 -5.328 1.00 98.25 207 ILE A N 1
ATOM 1656 C CA . ILE A 1 207 ? 8.758 4.710 -6.599 1.00 98.25 207 ILE A CA 1
ATOM 1657 C C . ILE A 1 207 ? 10.093 5.383 -6.937 1.00 98.25 207 ILE A C 1
ATOM 1659 O O . ILE A 1 207 ? 10.556 5.308 -8.078 1.00 98.25 207 ILE A O 1
ATOM 1663 N N . LEU A 1 208 ? 10.738 6.001 -5.946 1.00 98.25 208 LEU A N 1
ATOM 1664 C CA . LEU A 1 208 ? 12.038 6.642 -6.129 1.00 98.25 208 LEU A CA 1
ATOM 1665 C C . LEU A 1 208 ? 13.128 5.628 -6.479 1.00 98.25 208 LEU A C 1
ATOM 1667 O O . LEU A 1 208 ? 13.932 5.888 -7.375 1.00 98.25 208 LEU A O 1
ATOM 1671 N N . SER A 1 209 ? 13.133 4.455 -5.839 1.00 97.81 209 SER A N 1
ATOM 1672 C CA . SER A 1 209 ? 14.107 3.407 -6.154 1.00 97.81 209 SER A CA 1
ATOM 1673 C C . SER A 1 209 ? 13.907 2.829 -7.557 1.00 97.81 209 SER A C 1
ATOM 1675 O O . SER A 1 209 ? 14.895 2.588 -8.252 1.00 97.81 209 SER A O 1
ATOM 1677 N N . ILE A 1 210 ? 12.660 2.681 -8.023 1.00 98.12 210 ILE A N 1
ATOM 1678 C CA . ILE A 1 210 ? 12.342 2.304 -9.410 1.00 98.12 210 ILE A CA 1
ATOM 1679 C C . ILE A 1 210 ? 12.889 3.353 -10.382 1.00 98.12 210 ILE A C 1
ATOM 1681 O O . ILE A 1 210 ? 13.664 3.015 -11.279 1.00 98.12 210 ILE A O 1
ATOM 1685 N N . ALA A 1 211 ? 12.535 4.627 -10.186 1.00 97.88 211 ALA A N 1
ATOM 1686 C CA . ALA A 1 211 ? 12.947 5.707 -11.080 1.00 97.88 211 ALA A CA 1
ATOM 1687 C C . ALA A 1 211 ? 14.477 5.850 -11.137 1.00 97.88 211 ALA A C 1
ATOM 1689 O O . ALA A 1 211 ? 15.059 5.984 -12.216 1.00 97.88 211 ALA A O 1
ATOM 1690 N N . GLN A 1 212 ? 15.143 5.764 -9.982 1.00 97.25 212 GLN A N 1
ATOM 1691 C CA . GLN A 1 212 ? 16.597 5.830 -9.896 1.00 97.25 212 GLN A CA 1
ATOM 1692 C C . GLN A 1 212 ? 17.258 4.617 -10.559 1.00 97.25 212 GLN A C 1
ATOM 1694 O O . GLN A 1 212 ? 18.222 4.796 -11.302 1.00 97.25 212 GLN A O 1
ATOM 1699 N N . LYS A 1 213 ? 16.726 3.404 -10.355 1.00 97.06 213 LYS A N 1
ATOM 1700 C CA . LYS A 1 213 ? 17.216 2.184 -11.011 1.00 97.06 213 LYS A CA 1
ATOM 1701 C C . LYS A 1 213 ? 17.151 2.322 -12.529 1.00 97.06 213 LYS A C 1
ATOM 1703 O O . LYS A 1 213 ? 18.161 2.144 -13.203 1.00 97.06 213 LYS A O 1
ATOM 1708 N N . TRP A 1 214 ? 16.004 2.718 -13.074 1.00 96.88 214 TRP A N 1
ATOM 1709 C CA . TRP A 1 214 ? 15.852 2.884 -14.521 1.00 96.88 214 TRP A CA 1
ATOM 1710 C C . TRP A 1 214 ? 16.787 3.959 -15.071 1.00 96.88 214 TRP A C 1
ATOM 1712 O O . TRP A 1 214 ? 17.446 3.739 -16.081 1.00 96.88 214 TRP A O 1
ATOM 1722 N N . LYS A 1 215 ? 16.938 5.079 -14.358 1.00 95.25 215 LYS A N 1
ATOM 1723 C CA . LYS A 1 215 ? 17.864 6.155 -14.731 1.00 95.25 215 LYS A CA 1
ATOM 1724 C C . LYS A 1 215 ? 19.320 5.690 -14.778 1.00 95.25 215 LYS A C 1
ATOM 1726 O O . LYS A 1 215 ? 20.061 6.169 -15.624 1.00 95.25 215 LYS A O 1
ATOM 1731 N N . THR A 1 216 ? 19.745 4.798 -13.879 1.00 93.00 216 THR A N 1
ATOM 1732 C CA . THR A 1 216 ? 21.121 4.263 -13.887 1.00 93.00 216 THR A CA 1
ATOM 1733 C C . THR A 1 216 ? 21.380 3.276 -15.018 1.00 93.00 216 THR A C 1
ATOM 1735 O O . THR A 1 216 ? 22.519 3.143 -15.454 1.00 93.00 216 THR A O 1
ATOM 1738 N N . CYS A 1 217 ? 20.338 2.591 -15.489 1.00 89.06 217 CYS A N 1
ATOM 1739 C CA . CYS A 1 217 ? 20.436 1.614 -16.570 1.00 89.06 217 CYS A CA 1
ATOM 1740 C C . CYS A 1 217 ? 20.383 2.250 -17.960 1.00 89.06 217 CYS A C 1
ATOM 1742 O O . CYS A 1 217 ? 20.813 1.616 -18.923 1.00 89.06 217 CYS A O 1
ATOM 1744 N N . LEU A 1 218 ? 19.815 3.457 -18.055 1.00 86.19 218 LEU A N 1
ATOM 1745 C CA . LEU A 1 218 ? 19.680 4.208 -19.296 1.00 86.19 218 LEU A CA 1
ATOM 1746 C C . LEU A 1 218 ? 20.965 4.896 -19.662 1.00 86.19 218 LEU A C 1
ATOM 1748 O O . LEU A 1 218 ? 21.479 4.528 -20.730 1.00 86.19 218 LEU A O 1
#

Organism: NCBI:txid2486262

Radius of gyration: 18.68 Å; chains: 1; bounding box: 39×31×62 Å

pLDDT: mean 91.75, std 7.76, range [56.34, 98.31]

Secondary structure (DSSP, 8-state):
--HHHHHHHHHHH-HHHHHHHHHHHHHHH--HHHHHHHHHHHHTTS-HHHHHHHHHHHHHS-S-THHHHHHTB-TT--SGGGB--SSHHHHHHHHHHHHHTT-HHHHHHHHHHTTTSTTHHHHHHHHHHHHHHHH--SHHHHHTPPPPPPPPSSPSSHHHHHHHHHHHHHHHHHHTT-S-HHHHHHHHHHHHHTGGGTS-HHHHHHHHHHHHHHHHH-

Sequence (218 aa):
PGLTSTLQQWLQQDWETAINNLNQYLRYSRQFIPVLAAVNRVLSQFPEAEIIYRVSRLAENPSDWQLLKCASAELFSWSDSQIRLDTPARAAAAGFWYLHQQDTEKAEKAFAVVRSLAYGEEMYSLAQTLHRFSRAATFDSIASLEVAPIAAEPSLRPQTWQAISSLNRVITEIALVQRSRDRIIGELRDIIDRQAANLPLAEKELILSIAQKWKTCL